Protein AF-A0A9X1ML45-F1 (afdb_monomer)

Secondary structure (DSSP, 8-state):
-HHHHHHHHHHHHHHHHHHHHTHHHHHHHHHHHT--SEEEEEEEEEESSSEEEEEEEEEETTEEEEEEEEE--TTHHHHS-EEEEEETTEEEEEEEEEEEEEE-TTT-PEEEEEEEES-EEESTT-TTGGGSSS---SHHHHHHTHHHHHHHHHHS-BTTB-EEEE-TTS-EEEEEEEE----S---S--

pLDDT: mean 89.78, std 11.52, range [34.25, 98.19]

Nearest PDB structures (foldseek):
  3owr-assembly3_C  TM=2.405E-01  e=4.068E+00  Bacteroides fragilis NCTC 9343
  8jp0-assembly1_A  TM=1.714E-01  e=3.637E+00  Homo sapiens

Sequence (190 aa):
MLATVAGAILCAIIVAGRNHYFAERLQAWSALADVRGISNVELRSRVDVMEEVDGVSFAIEGRPDSVVEIGSLGEYENSGRFPVRRIGKWTFRVSGRRHMGAHAKATGEPLEANYFGSHIGLGPDNPYNALVPFELNTLQDVVDHYEEIVELLETWPRESAPGTVTLEDGSIQHYYVIEDPGSENSNSGQ

Organism: NCBI:txid2894196

Structure (mmCIF, N/CA/C/O backbone):
data_AF-A0A9X1ML45-F1
#
_entry.id   AF-A0A9X1ML45-F1
#
loop_
_atom_site.group_PDB
_atom_site.id
_atom_site.type_symbol
_atom_site.label_atom_id
_atom_site.label_alt_id
_atom_site.label_comp_id
_atom_site.label_asym_id
_atom_site.label_entity_id
_atom_site.label_seq_id
_atom_site.pdbx_PDB_ins_code
_atom_site.Cartn_x
_atom_site.Cartn_y
_atom_site.Cartn_z
_atom_site.occupancy
_atom_site.B_iso_or_equiv
_atom_site.auth_seq_id
_atom_site.auth_comp_id
_atom_site.auth_asym_id
_atom_site.auth_atom_id
_atom_site.pdbx_PDB_model_num
ATOM 1 N N . MET A 1 1 ? -50.228 -10.664 -16.601 1.00 62.62 1 MET A N 1
ATOM 2 C CA . MET A 1 1 ? -49.034 -11.534 -16.706 1.00 62.62 1 MET A CA 1
ATOM 3 C C . MET A 1 1 ? -47.889 -10.839 -17.451 1.00 62.62 1 MET A C 1
ATOM 5 O O . MET A 1 1 ? -46.833 -10.691 -16.860 1.00 62.62 1 MET A O 1
ATOM 9 N N . LEU A 1 2 ? -48.095 -10.308 -18.667 1.00 66.31 2 LEU A N 1
ATOM 10 C CA . LEU A 1 2 ? -47.067 -9.560 -19.427 1.00 66.31 2 LEU A CA 1
ATOM 11 C C . LEU A 1 2 ? -46.483 -8.328 -18.703 1.00 66.31 2 LEU A C 1
ATOM 13 O O . LEU A 1 2 ? -45.269 -8.156 -18.687 1.00 66.31 2 LEU A O 1
ATOM 17 N N . ALA A 1 3 ? -47.317 -7.513 -18.045 1.00 69.81 3 ALA A N 1
ATOM 18 C CA . ALA A 1 3 ? -46.847 -6.339 -17.294 1.00 69.81 3 ALA A CA 1
ATOM 19 C C . ALA A 1 3 ? -45.910 -6.704 -16.123 1.00 69.81 3 ALA A C 1
ATOM 21 O O . ALA A 1 3 ? -44.954 -5.990 -15.838 1.00 69.81 3 ALA A O 1
ATOM 22 N N . THR A 1 4 ? -46.149 -7.849 -15.479 1.00 75.94 4 THR A N 1
ATOM 23 C CA . THR A 1 4 ? -45.337 -8.346 -14.359 1.00 75.94 4 THR A CA 1
ATOM 24 C C . THR A 1 4 ? -43.955 -8.807 -14.827 1.00 75.94 4 THR A C 1
ATOM 26 O O . THR A 1 4 ? -42.959 -8.534 -14.164 1.00 75.94 4 THR A O 1
ATOM 29 N N . VAL A 1 5 ? -43.878 -9.454 -15.996 1.00 77.19 5 VAL A N 1
ATOM 30 C CA . VAL A 1 5 ? -42.610 -9.919 -16.583 1.00 77.19 5 VAL A CA 1
ATOM 31 C C . VAL A 1 5 ? -41.753 -8.740 -17.053 1.00 77.19 5 VAL A C 1
ATOM 33 O O . VAL A 1 5 ? -40.560 -8.702 -16.765 1.00 77.19 5 VAL A O 1
ATOM 36 N N . ALA A 1 6 ? -42.355 -7.741 -17.707 1.00 79.38 6 ALA A N 1
ATOM 37 C CA . ALA A 1 6 ? -41.637 -6.540 -18.141 1.00 79.38 6 ALA A CA 1
ATOM 38 C C . ALA A 1 6 ? -41.055 -5.746 -16.956 1.00 79.38 6 ALA A C 1
ATOM 40 O O . ALA A 1 6 ? -39.909 -5.304 -17.015 1.00 79.38 6 ALA A O 1
ATOM 41 N N . GLY A 1 7 ? -41.813 -5.625 -15.858 1.00 82.69 7 GLY A N 1
ATOM 42 C CA . GLY A 1 7 ? -41.332 -4.990 -14.629 1.00 82.69 7 GLY A CA 1
ATOM 43 C C . GLY A 1 7 ? -40.129 -5.713 -14.016 1.00 82.69 7 GLY A C 1
ATOM 44 O O . GLY A 1 7 ? -39.149 -5.070 -13.652 1.00 82.69 7 GLY A O 1
ATOM 45 N N . ALA A 1 8 ? -40.159 -7.048 -13.965 1.00 84.81 8 ALA A N 1
ATOM 46 C CA . ALA A 1 8 ? -39.048 -7.840 -13.437 1.00 84.81 8 ALA A CA 1
ATOM 47 C C . ALA A 1 8 ? -37.762 -7.692 -14.274 1.00 84.81 8 ALA A C 1
ATOM 49 O O . ALA A 1 8 ? -36.680 -7.539 -13.709 1.00 84.81 8 ALA A O 1
ATOM 50 N N . ILE A 1 9 ? -37.878 -7.681 -15.608 1.00 86.00 9 ILE A N 1
ATOM 51 C CA . ILE A 1 9 ? -36.732 -7.504 -16.517 1.00 86.00 9 ILE A CA 1
ATOM 52 C C . ILE A 1 9 ? -36.102 -6.118 -16.338 1.00 86.00 9 ILE A C 1
ATOM 54 O O . ILE A 1 9 ? -34.883 -6.012 -16.226 1.00 86.00 9 ILE A O 1
ATOM 58 N N . LEU A 1 10 ? -36.915 -5.060 -16.266 1.00 88.25 10 LEU A N 1
ATOM 59 C CA . LEU A 1 10 ? -36.409 -3.701 -16.067 1.00 88.25 10 LEU A CA 1
ATOM 60 C C . LEU A 1 10 ? -35.670 -3.563 -14.729 1.00 88.25 10 LEU A C 1
ATOM 62 O O . L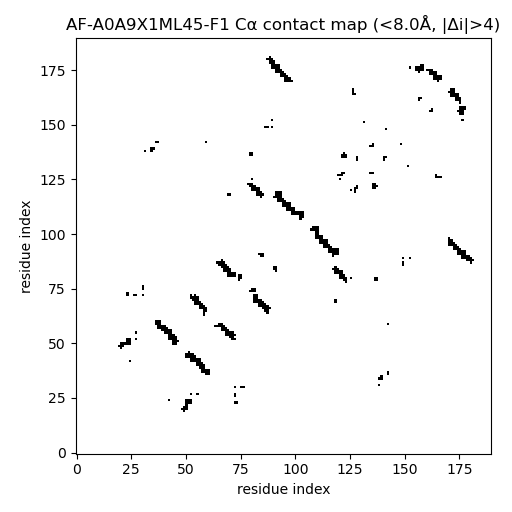EU A 1 10 ? -34.570 -3.013 -14.694 1.00 88.25 10 LEU A O 1
ATOM 66 N N . CYS A 1 11 ? -36.229 -4.112 -13.646 1.00 89.12 11 CYS A N 1
ATOM 67 C CA . CYS A 1 11 ? -35.554 -4.144 -12.349 1.00 89.12 11 CYS A CA 1
ATOM 68 C C . CYS A 1 11 ? -34.210 -4.881 -12.423 1.00 89.12 11 CYS A C 1
ATOM 70 O O . CYS A 1 11 ? -33.218 -4.380 -11.900 1.00 89.12 11 CYS A O 1
ATOM 72 N N . ALA A 1 12 ? -34.152 -6.032 -13.100 1.00 87.31 12 ALA A N 1
ATOM 73 C CA . ALA A 1 12 ? -32.913 -6.791 -13.254 1.00 87.31 12 ALA A CA 1
ATOM 74 C C . ALA A 1 12 ? -31.836 -6.003 -14.020 1.00 87.31 12 ALA A C 1
ATOM 76 O O . ALA A 1 12 ? -30.682 -5.995 -13.601 1.00 87.31 12 ALA A O 1
ATOM 77 N N . ILE A 1 13 ? -32.208 -5.291 -15.090 1.00 89.31 13 ILE A N 1
ATOM 78 C CA . ILE A 1 13 ? -31.279 -4.448 -15.862 1.00 89.31 13 ILE A CA 1
ATOM 79 C C . ILE A 1 13 ? -30.755 -3.287 -15.011 1.00 89.31 13 ILE A C 1
ATOM 81 O O . ILE A 1 13 ? -29.555 -3.027 -15.014 1.00 89.31 13 ILE A O 1
ATOM 85 N N . ILE A 1 14 ? -31.626 -2.612 -14.253 1.00 90.06 14 ILE A N 1
ATOM 86 C CA . ILE A 1 14 ? -31.223 -1.508 -13.368 1.00 90.06 14 ILE A CA 1
ATOM 87 C C . ILE A 1 14 ? -30.252 -2.006 -12.292 1.00 90.06 14 ILE A C 1
ATOM 89 O O . ILE A 1 14 ? -29.232 -1.367 -12.040 1.00 90.06 14 ILE A O 1
ATOM 93 N N . VAL A 1 15 ? -30.538 -3.157 -11.678 1.00 90.06 15 VAL A N 1
ATOM 94 C CA . VAL A 1 15 ? -29.658 -3.764 -10.670 1.00 90.06 15 VAL A CA 1
ATOM 95 C C . VAL A 1 15 ? -28.319 -4.173 -11.284 1.00 90.06 15 VAL A C 1
ATOM 97 O O . VAL A 1 15 ? -27.280 -3.867 -10.708 1.00 90.06 15 VAL A O 1
ATOM 100 N N . ALA A 1 16 ? -28.320 -4.801 -12.461 1.00 86.38 16 ALA A N 1
ATOM 101 C CA . ALA A 1 16 ? -27.093 -5.190 -13.153 1.00 86.38 16 ALA A CA 1
ATOM 102 C C . ALA A 1 16 ? -26.238 -3.972 -13.536 1.00 86.38 16 ALA A C 1
ATOM 104 O O . ALA A 1 16 ? -25.039 -3.965 -13.274 1.00 86.38 16 ALA A O 1
ATOM 105 N N . GLY A 1 17 ? -26.855 -2.921 -14.086 1.00 86.38 17 GLY A N 1
ATOM 106 C CA . GLY A 1 17 ? -26.166 -1.676 -14.428 1.00 86.38 17 GLY A CA 1
ATOM 107 C C . GLY A 1 17 ? -25.577 -0.985 -13.200 1.00 86.38 17 GLY A C 1
ATOM 108 O O . GLY A 1 17 ? -24.424 -0.569 -13.224 1.00 86.38 17 GLY A O 1
ATOM 109 N N . ARG A 1 18 ? -26.328 -0.941 -12.092 1.00 89.56 18 ARG A N 1
ATOM 110 C CA . ARG A 1 18 ? -25.840 -0.415 -10.813 1.00 89.56 18 ARG A CA 1
ATOM 111 C C . ARG A 1 18 ? -24.653 -1.224 -10.287 1.00 89.56 18 ARG A C 1
ATOM 113 O O . ARG A 1 18 ? -23.649 -0.638 -9.909 1.00 89.56 18 ARG A O 1
ATOM 120 N N . ASN A 1 19 ? -24.752 -2.550 -10.271 1.00 88.38 19 ASN A N 1
ATOM 121 C CA . ASN A 1 19 ? -23.674 -3.404 -9.774 1.00 88.38 19 ASN A CA 1
ATOM 122 C C . ASN A 1 19 ? -22.416 -3.293 -10.635 1.00 88.38 19 ASN A C 1
ATOM 124 O O . ASN A 1 19 ? -21.320 -3.301 -10.092 1.00 88.38 19 ASN A O 1
ATOM 128 N N . HIS A 1 20 ? -22.571 -3.160 -11.954 1.00 86.50 20 HIS A N 1
ATOM 129 C CA . HIS A 1 20 ? -21.442 -2.935 -12.849 1.00 86.50 20 HIS A CA 1
ATOM 130 C C . HIS A 1 20 ? -20.779 -1.579 -12.587 1.00 86.50 20 HIS A C 1
ATOM 132 O O . HIS A 1 20 ? -19.564 -1.510 -12.466 1.00 86.50 20 HIS A O 1
ATOM 138 N N . TYR A 1 21 ? -21.580 -0.522 -12.425 1.00 89.50 21 TYR A N 1
ATOM 139 C CA . TYR A 1 21 ? -21.077 0.821 -12.145 1.00 89.50 21 TYR A CA 1
ATOM 140 C C . TYR A 1 21 ? -20.337 0.919 -10.799 1.00 89.50 21 TYR A C 1
ATOM 142 O O . TYR A 1 21 ? -19.335 1.617 -10.709 1.00 89.50 21 TYR A O 1
ATOM 150 N N . PHE A 1 22 ? -20.814 0.212 -9.766 1.00 92.00 22 PHE A N 1
ATOM 151 C CA . PHE A 1 22 ? -20.246 0.213 -8.408 1.00 92.00 22 PHE A CA 1
ATOM 152 C C . PHE A 1 22 ? -19.358 -1.008 -8.104 1.00 92.00 22 PHE A C 1
ATOM 154 O O . PHE A 1 22 ? -19.149 -1.324 -6.931 1.00 92.00 22 PHE A O 1
ATOM 161 N N . ALA A 1 23 ? -18.869 -1.726 -9.119 1.00 90.31 23 ALA A N 1
ATOM 162 C CA . ALA A 1 23 ? -18.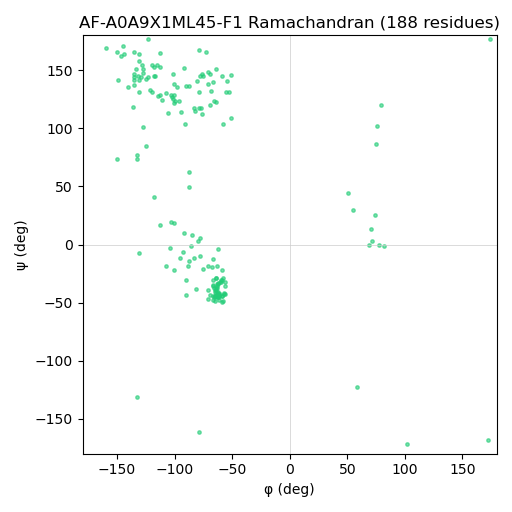175 -3.000 -8.922 1.00 90.31 23 ALA A CA 1
ATOM 163 C C . ALA A 1 23 ? -16.947 -2.870 -8.000 1.00 90.31 23 ALA A C 1
ATOM 165 O O . ALA A 1 23 ? -16.847 -3.610 -7.023 1.00 90.31 23 ALA A O 1
ATOM 166 N N . GLU A 1 24 ? -16.076 -1.883 -8.236 1.00 90.12 24 GLU A N 1
ATOM 167 C CA . GLU A 1 24 ? -14.869 -1.668 -7.420 1.00 90.12 24 GLU A CA 1
ATOM 168 C C . GLU A 1 24 ? -15.191 -1.230 -5.985 1.00 90.12 24 GLU A C 1
ATOM 170 O O . GLU A 1 24 ? -14.542 -1.659 -5.033 1.00 90.12 24 GLU A O 1
ATOM 175 N N . ARG A 1 25 ? -16.247 -0.430 -5.791 1.00 93.19 25 ARG A N 1
ATOM 176 C CA . ARG A 1 25 ? -16.732 -0.064 -4.450 1.00 93.19 25 ARG A CA 1
ATOM 177 C C . ARG A 1 25 ? -17.201 -1.295 -3.680 1.00 93.19 25 ARG A C 1
ATOM 179 O O . ARG A 1 25 ? -16.895 -1.429 -2.498 1.00 93.19 25 ARG A O 1
ATOM 186 N N . LEU A 1 26 ? -17.967 -2.177 -4.324 1.00 91.44 26 LEU A N 1
ATOM 187 C CA . LEU A 1 26 ? -18.441 -3.417 -3.704 1.00 91.44 26 LEU A CA 1
ATOM 188 C C . LEU A 1 26 ? -17.275 -4.355 -3.374 1.00 91.44 26 LEU A C 1
ATOM 190 O O . LEU A 1 26 ? -17.257 -4.923 -2.285 1.00 91.44 26 LEU A O 1
ATOM 194 N N . GLN A 1 27 ? -16.294 -4.456 -4.271 1.00 89.19 27 GLN A N 1
ATOM 195 C CA . GLN A 1 27 ? -15.053 -5.197 -4.053 1.00 89.19 27 GLN A CA 1
ATOM 196 C C . GLN A 1 27 ? -14.282 -4.658 -2.840 1.00 89.19 27 GLN A C 1
ATOM 198 O O . GLN A 1 27 ? -13.935 -5.422 -1.941 1.00 89.19 27 GLN A O 1
ATOM 203 N N . ALA A 1 28 ? -14.081 -3.338 -2.760 1.00 92.25 28 ALA A N 1
ATOM 204 C CA . ALA A 1 28 ? -13.401 -2.706 -1.634 1.00 92.25 28 ALA A CA 1
ATOM 205 C C . ALA A 1 28 ? -14.114 -2.985 -0.303 1.00 92.25 28 ALA A C 1
ATOM 207 O O . ALA A 1 28 ? -13.475 -3.363 0.676 1.00 92.25 28 ALA A O 1
ATOM 208 N N . TRP A 1 29 ? -15.446 -2.876 -0.269 1.00 93.50 29 TRP A N 1
ATOM 209 C CA . TRP A 1 29 ? -16.214 -3.234 0.925 1.00 93.50 29 TRP A CA 1
ATOM 210 C C . TRP A 1 29 ? -16.112 -4.713 1.278 1.00 93.50 29 TRP A C 1
ATOM 212 O O . TRP A 1 29 ? -16.017 -5.033 2.458 1.00 93.50 29 TRP A O 1
ATOM 222 N N . SER A 1 30 ? -16.110 -5.605 0.287 1.00 91.06 30 SER A N 1
ATOM 223 C CA . SER A 1 30 ? -15.946 -7.040 0.523 1.00 91.06 30 SER A CA 1
ATOM 224 C C . SER A 1 30 ? -14.580 -7.353 1.133 1.00 91.06 30 SER A C 1
ATOM 226 O O . SER A 1 30 ? -14.509 -8.111 2.093 1.00 91.06 30 SER A O 1
ATOM 228 N N . ALA A 1 31 ? -13.509 -6.735 0.629 1.00 90.56 31 ALA A N 1
ATOM 229 C CA . ALA A 1 31 ? -12.156 -6.912 1.153 1.00 90.56 31 ALA A CA 1
ATOM 230 C C . ALA A 1 31 ? -12.007 -6.428 2.607 1.00 90.56 31 ALA A C 1
ATOM 232 O O . ALA A 1 31 ? -11.243 -7.007 3.375 1.00 90.56 31 ALA A O 1
ATOM 233 N N . LEU A 1 32 ? -12.737 -5.373 2.984 1.00 93.56 32 LEU A N 1
ATOM 234 C CA . LEU A 1 32 ? -12.689 -4.777 4.322 1.00 93.56 32 LEU A CA 1
ATOM 235 C C . LEU A 1 32 ? -13.663 -5.422 5.313 1.00 93.56 32 LEU A C 1
ATOM 237 O O . LEU A 1 32 ? -13.487 -5.253 6.515 1.00 93.56 32 LEU A O 1
ATOM 241 N N . ALA A 1 33 ? -14.683 -6.143 4.837 1.00 93.19 33 ALA A N 1
ATOM 242 C CA . ALA A 1 33 ? -15.734 -6.709 5.685 1.00 93.19 33 ALA A CA 1
ATOM 243 C C . ALA A 1 33 ? -15.196 -7.687 6.741 1.00 93.19 33 ALA A C 1
ATOM 245 O O . ALA A 1 33 ? -15.757 -7.779 7.833 1.00 93.19 33 ALA A O 1
ATOM 246 N N . ASP A 1 34 ? -14.102 -8.379 6.421 1.00 90.81 34 ASP A N 1
ATOM 247 C CA . ASP A 1 34 ? -13.470 -9.365 7.300 1.00 90.81 34 ASP A CA 1
ATOM 248 C C . ASP A 1 34 ? -12.351 -8.771 8.174 1.00 90.81 34 ASP A C 1
ATOM 250 O O . ASP A 1 34 ? -11.831 -9.455 9.060 1.00 90.81 34 ASP A O 1
ATOM 254 N N . VAL A 1 35 ? -11.988 -7.500 7.963 1.00 96.19 35 VAL A N 1
ATOM 255 C CA . VAL A 1 35 ? -10.947 -6.822 8.741 1.00 96.19 35 VAL A CA 1
ATOM 256 C C . VAL A 1 35 ? -11.555 -6.315 10.046 1.00 96.19 35 VAL A C 1
ATOM 258 O O . VAL A 1 35 ? -12.429 -5.450 10.070 1.00 96.19 35 VAL A O 1
ATOM 261 N N . ARG A 1 36 ? -11.095 -6.876 11.162 1.00 97.50 36 ARG A N 1
ATOM 262 C CA . ARG A 1 36 ? -11.567 -6.553 12.511 1.00 97.50 36 ARG A CA 1
ATOM 263 C C . ARG A 1 36 ? -10.724 -5.448 13.125 1.00 97.50 36 ARG A C 1
ATOM 265 O O . ARG A 1 36 ? -9.533 -5.343 12.849 1.00 97.50 36 ARG A O 1
ATOM 272 N N . GLY A 1 37 ? -11.337 -4.675 14.019 1.00 97.31 37 GLY A N 1
ATOM 273 C CA . GLY A 1 37 ? -10.636 -3.635 14.767 1.00 97.31 37 GLY A CA 1
ATOM 274 C C . GLY A 1 37 ? -10.307 -2.400 13.932 1.00 97.31 37 GLY A C 1
ATOM 275 O O . GLY A 1 37 ? -9.364 -1.694 14.270 1.00 97.31 37 GLY A O 1
ATOM 276 N N . ILE A 1 38 ? -11.065 -2.127 12.863 1.00 97.94 38 ILE A N 1
ATOM 277 C CA . ILE A 1 38 ? -10.936 -0.906 12.058 1.00 97.94 38 ILE A CA 1
ATOM 278 C C . ILE A 1 38 ? -12.163 -0.004 12.200 1.00 97.94 38 ILE A C 1
ATOM 280 O O . ILE A 1 38 ? -13.280 -0.448 12.443 1.00 97.94 38 ILE A O 1
ATOM 284 N N . SER A 1 39 ? -11.952 1.291 12.019 1.00 97.06 39 SER A N 1
ATOM 285 C CA . SER A 1 39 ? -12.940 2.358 12.124 1.00 97.06 39 SER A CA 1
ATOM 286 C C . SER A 1 39 ? -12.640 3.450 11.095 1.00 97.06 39 SER A C 1
ATOM 288 O O . SER A 1 39 ? -11.591 3.430 10.452 1.00 97.06 39 SER A O 1
ATOM 290 N N . ASN A 1 40 ? -13.560 4.408 10.935 1.00 95.38 40 ASN A N 1
ATOM 291 C CA . ASN A 1 40 ? -13.395 5.560 10.036 1.00 95.38 40 ASN A CA 1
ATOM 292 C C . ASN A 1 40 ? -12.971 5.156 8.614 1.00 95.38 40 ASN A C 1
ATOM 294 O O . ASN A 1 40 ? -12.055 5.734 8.037 1.00 95.38 40 ASN A O 1
ATOM 298 N N . VAL A 1 41 ? -13.618 4.118 8.078 1.00 96.44 41 VAL A N 1
ATOM 299 C CA . VAL A 1 41 ? -13.336 3.632 6.729 1.00 96.44 41 VAL A CA 1
ATOM 300 C C . VAL A 1 41 ? -13.818 4.662 5.711 1.00 96.44 41 VAL A C 1
ATOM 302 O O . VAL A 1 41 ? -15.011 4.961 5.633 1.00 96.44 41 VAL A O 1
ATOM 305 N N . GLU A 1 42 ? -12.896 5.162 4.899 1.00 95.94 42 GLU A N 1
ATOM 306 C CA . GLU A 1 42 ? -13.156 6.094 3.811 1.00 95.94 42 GLU A CA 1
ATOM 307 C C . GLU A 1 42 ? -12.682 5.496 2.486 1.00 95.94 42 GLU A C 1
ATOM 309 O O . GLU A 1 42 ? -11.571 4.978 2.370 1.00 95.94 42 GLU A O 1
ATOM 314 N N . LEU A 1 43 ? -13.534 5.583 1.466 1.00 95.06 43 LEU A N 1
ATOM 315 C CA . LEU A 1 43 ? -13.193 5.208 0.098 1.00 95.06 43 LEU A CA 1
ATOM 316 C C . LEU A 1 43 ? -12.916 6.474 -0.705 1.00 95.06 43 LEU A C 1
ATOM 318 O O . LEU A 1 43 ? -13.758 7.373 -0.767 1.00 95.06 43 LEU A O 1
ATOM 322 N N . ARG A 1 44 ? -11.759 6.521 -1.362 1.00 94.12 44 ARG A N 1
ATOM 323 C CA . ARG A 1 44 ? -11.431 7.542 -2.357 1.00 94.12 44 ARG A CA 1
ATOM 324 C C . ARG A 1 44 ? -11.775 6.984 -3.725 1.00 94.12 44 ARG A C 1
ATOM 326 O O . ARG A 1 44 ? -11.154 6.024 -4.171 1.00 94.12 44 ARG A O 1
ATOM 333 N N . SER A 1 45 ? -12.763 7.586 -4.372 1.00 91.81 45 SER A N 1
ATOM 334 C CA . SER A 1 45 ? -13.247 7.153 -5.680 1.00 91.81 45 SER A CA 1
ATOM 335 C C . SER A 1 45 ? -13.208 8.284 -6.699 1.00 91.81 45 SER A C 1
ATOM 337 O O . SER A 1 45 ? -13.568 9.419 -6.372 1.00 91.81 45 SER A O 1
ATOM 339 N N . ARG A 1 46 ? -12.873 7.960 -7.946 1.00 89.50 46 ARG A N 1
ATOM 340 C CA . ARG A 1 46 ? -13.116 8.809 -9.111 1.00 89.50 46 ARG A CA 1
ATOM 341 C C . ARG A 1 46 ? -14.388 8.362 -9.813 1.00 89.50 46 ARG A C 1
ATOM 343 O O . ARG A 1 46 ? -14.636 7.176 -9.996 1.00 89.50 46 ARG A O 1
ATOM 350 N N . VAL A 1 47 ? -15.208 9.336 -10.189 1.00 87.81 47 VAL A N 1
ATOM 351 C CA . VAL A 1 47 ? -16.463 9.099 -10.901 1.00 87.81 47 VAL A CA 1
ATOM 352 C C . VAL A 1 47 ? -16.279 9.508 -12.356 1.00 87.81 47 VAL A C 1
ATOM 354 O O . VAL A 1 47 ? -16.117 10.695 -12.637 1.00 87.81 47 VAL A O 1
ATOM 357 N N . ASP A 1 48 ? -16.313 8.529 -13.258 1.00 84.25 48 ASP A N 1
ATOM 358 C CA . ASP A 1 48 ? -16.355 8.744 -14.707 1.00 84.25 48 ASP A CA 1
ATOM 359 C C . ASP A 1 48 ? -17.449 7.852 -15.338 1.00 84.25 48 ASP A C 1
ATOM 361 O O . ASP A 1 48 ? -18.578 7.815 -14.841 1.00 84.25 48 ASP A O 1
ATOM 365 N N . VAL A 1 49 ? -17.148 7.111 -16.413 1.00 83.25 49 VAL A N 1
ATOM 366 C CA . VAL A 1 49 ? -18.061 6.126 -17.025 1.00 83.25 49 VAL A CA 1
ATOM 367 C C . VAL A 1 49 ? -18.434 5.014 -16.033 1.00 83.25 49 VAL A C 1
ATOM 369 O O . VAL A 1 49 ? -19.553 4.498 -16.070 1.00 83.25 49 VAL A O 1
ATOM 372 N N . MET A 1 50 ? -17.509 4.677 -15.135 1.00 87.81 50 MET A N 1
ATOM 373 C CA . MET A 1 50 ? -17.705 3.808 -13.978 1.00 87.81 50 MET A CA 1
ATOM 374 C C . MET A 1 50 ? -17.133 4.481 -12.726 1.00 87.81 50 MET A C 1
ATOM 376 O O . MET A 1 50 ? -16.388 5.460 -12.831 1.00 87.81 50 MET A O 1
ATOM 380 N N . GLU A 1 51 ? -17.504 3.992 -11.544 1.00 87.94 51 GLU A N 1
ATOM 381 C CA . GLU A 1 51 ? -16.835 4.411 -10.316 1.00 87.94 51 GLU A CA 1
ATOM 382 C C . GLU A 1 51 ? -15.555 3.593 -10.114 1.00 87.94 51 GLU A C 1
ATOM 384 O O . GLU A 1 51 ? -15.618 2.377 -9.930 1.00 87.94 51 GLU A O 1
ATOM 389 N N . GLU A 1 52 ? -14.414 4.278 -10.114 1.00 89.06 52 GLU A N 1
ATOM 390 C CA . GLU A 1 52 ? -13.090 3.703 -9.869 1.00 89.06 52 GLU A CA 1
ATOM 391 C C . GLU A 1 52 ? -12.660 4.011 -8.432 1.00 89.06 52 GLU A C 1
ATOM 393 O O . GLU A 1 52 ? -12.654 5.173 -8.018 1.00 89.06 52 GLU A O 1
ATOM 398 N N . VAL A 1 53 ? -12.302 2.996 -7.648 1.00 91.94 53 VAL A N 1
ATOM 399 C CA . VAL A 1 53 ? -11.791 3.172 -6.283 1.00 91.94 53 VAL A CA 1
ATOM 400 C C . VAL A 1 53 ? -10.271 3.294 -6.338 1.00 91.94 53 VAL A C 1
ATOM 402 O O . VAL A 1 53 ? -9.535 2.316 -6.466 1.00 91.94 53 VAL A O 1
ATOM 405 N N . ASP A 1 54 ? -9.797 4.527 -6.182 1.00 91.75 54 ASP A N 1
ATOM 406 C CA . ASP A 1 54 ? -8.377 4.883 -6.182 1.00 91.75 54 ASP A CA 1
ATOM 407 C C . ASP A 1 54 ? -7.670 4.503 -4.872 1.00 91.75 54 ASP A C 1
ATOM 409 O O . ASP A 1 54 ? -6.442 4.380 -4.830 1.00 91.75 54 ASP A O 1
ATOM 413 N N . GLY A 1 55 ? -8.425 4.332 -3.783 1.00 94.25 55 GLY A N 1
ATOM 414 C CA . GLY A 1 55 ? -7.878 3.833 -2.531 1.00 94.25 55 GLY A CA 1
ATOM 415 C C . GLY A 1 55 ? -8.845 3.829 -1.361 1.00 94.25 55 GLY A C 1
ATOM 416 O O . GLY A 1 55 ? -9.973 4.314 -1.445 1.00 94.25 55 GLY A O 1
ATOM 417 N N . VAL A 1 56 ? -8.356 3.303 -0.246 1.00 95.69 56 VAL A N 1
ATOM 418 C CA . VAL A 1 56 ? -9.081 3.178 1.019 1.00 95.69 56 VAL A CA 1
ATOM 419 C C . VAL A 1 56 ? -8.224 3.760 2.131 1.00 95.69 56 VAL A C 1
ATOM 421 O O . VAL A 1 56 ? -7.002 3.603 2.122 1.00 95.69 56 VAL A O 1
ATOM 424 N N . SER A 1 57 ? -8.851 4.405 3.103 1.00 96.69 57 SER A N 1
ATOM 425 C CA . SER A 1 57 ? -8.220 4.701 4.383 1.00 96.69 57 SER A CA 1
ATOM 426 C C . SER A 1 57 ? -9.073 4.223 5.543 1.00 96.69 57 SER A C 1
ATOM 428 O O . SER A 1 57 ? -10.296 4.222 5.458 1.00 96.69 57 SER A O 1
ATOM 430 N N . PHE A 1 58 ? -8.428 3.808 6.625 1.00 97.31 58 PHE A N 1
ATOM 431 C CA . PHE A 1 58 ? -9.086 3.445 7.875 1.00 97.31 58 PHE A CA 1
ATOM 432 C C . PHE A 1 58 ? -8.160 3.737 9.058 1.00 97.31 58 PHE A C 1
ATOM 434 O O . PHE A 1 58 ? -6.963 3.959 8.881 1.00 97.31 58 PHE A O 1
ATOM 441 N N . ALA A 1 59 ? -8.716 3.735 10.264 1.00 97.50 59 ALA A N 1
ATOM 442 C CA . ALA A 1 59 ? -7.970 3.795 11.517 1.00 97.50 59 ALA A CA 1
ATOM 443 C C . ALA A 1 59 ? -8.252 2.545 12.353 1.00 97.50 59 ALA A C 1
ATOM 445 O O . ALA A 1 59 ? -9.325 1.957 12.237 1.00 97.50 59 ALA A O 1
ATOM 446 N N . ILE A 1 60 ? -7.342 2.158 13.237 1.00 97.62 60 ILE A N 1
ATOM 447 C CA . ILE A 1 60 ? -7.582 1.097 14.220 1.00 97.62 60 ILE A CA 1
ATOM 448 C C . ILE A 1 60 ? -8.569 1.597 15.279 1.00 97.62 60 ILE A C 1
ATOM 450 O O . ILE A 1 60 ? -8.503 2.740 15.741 1.00 97.62 60 ILE A O 1
ATOM 454 N N . GLU A 1 61 ? -9.517 0.743 15.661 1.00 97.00 61 GLU A N 1
ATOM 455 C CA . GLU A 1 61 ? -10.507 1.037 16.694 1.00 97.00 61 GLU A CA 1
ATOM 456 C C . GLU A 1 61 ? -9.836 1.507 17.991 1.00 97.00 61 GLU A C 1
ATOM 458 O O . GLU A 1 61 ? -8.891 0.907 18.502 1.00 97.00 61 GLU A O 1
ATOM 463 N N . GLY A 1 62 ? -10.330 2.622 18.534 1.00 94.94 62 GLY A N 1
ATOM 464 C CA . GLY A 1 62 ? -9.769 3.237 19.738 1.00 94.94 62 GLY A CA 1
ATOM 465 C C . GLY A 1 62 ? -8.476 4.034 19.519 1.00 94.94 62 GLY A C 1
ATOM 466 O O . GLY A 1 62 ? -7.987 4.626 20.479 1.00 94.94 62 GLY A O 1
ATOM 467 N N . ARG A 1 63 ? -7.949 4.102 18.287 1.00 93.25 63 ARG A N 1
ATOM 468 C CA . ARG A 1 63 ? -6.708 4.811 17.933 1.00 93.25 63 ARG A CA 1
ATOM 469 C C . ARG A 1 63 ? -6.889 5.680 16.682 1.00 93.25 63 ARG A C 1
ATOM 471 O O . ARG A 1 63 ? -6.458 5.303 15.597 1.00 93.25 63 ARG A O 1
ATOM 478 N N . PRO A 1 64 ? -7.537 6.851 16.776 1.00 87.81 64 PRO A N 1
ATOM 479 C CA . PRO A 1 64 ? -7.819 7.684 15.601 1.00 87.81 64 PRO A CA 1
ATOM 480 C C . PRO A 1 64 ? -6.562 8.206 14.878 1.00 87.81 64 PRO A C 1
ATOM 482 O O . PRO A 1 64 ? -6.646 8.597 13.720 1.00 87.81 64 PRO A O 1
ATOM 485 N N . ASP A 1 65 ? -5.403 8.196 15.535 1.00 88.38 65 ASP A N 1
ATOM 486 C CA . ASP A 1 65 ? -4.091 8.536 14.977 1.00 88.38 65 ASP A CA 1
ATOM 487 C C . ASP A 1 65 ? -3.472 7.413 14.120 1.00 88.38 65 ASP A C 1
ATOM 489 O O . ASP A 1 65 ? -2.483 7.638 13.419 1.00 88.38 65 ASP A O 1
ATOM 493 N N . SER A 1 66 ? -4.063 6.213 14.128 1.00 93.94 66 SER A N 1
ATOM 494 C CA . SER A 1 66 ? -3.537 5.021 13.453 1.00 93.94 66 SER A CA 1
ATOM 495 C C . SER A 1 66 ? -3.965 4.876 11.989 1.00 93.94 66 SER A C 1
ATOM 497 O O . SER A 1 66 ? -4.462 3.840 11.551 1.00 93.94 66 SER A O 1
ATOM 499 N N . VAL A 1 67 ? -3.805 5.948 11.214 1.00 95.25 67 VAL A N 1
ATOM 500 C CA . VAL A 1 67 ? -4.258 5.988 9.819 1.00 95.25 67 VAL A CA 1
ATOM 501 C C . VAL A 1 67 ? -3.473 4.996 8.961 1.00 95.25 67 VAL A C 1
ATOM 503 O O . VAL A 1 67 ? -2.254 5.098 8.838 1.00 95.25 67 VAL A O 1
ATOM 506 N N . VAL A 1 68 ? -4.181 4.089 8.296 1.00 96.88 68 VAL A N 1
ATOM 507 C CA . VAL A 1 68 ? -3.656 3.245 7.220 1.00 96.88 68 VAL A CA 1
ATOM 508 C C . VAL A 1 68 ? -4.304 3.695 5.919 1.00 96.88 68 VAL A C 1
ATOM 510 O O . VAL A 1 68 ? -5.527 3.723 5.814 1.00 96.88 68 VAL A O 1
ATOM 513 N N . GLU A 1 69 ? -3.495 4.052 4.921 1.00 96.81 69 GLU A N 1
ATOM 514 C CA . GLU A 1 69 ? -3.972 4.339 3.567 1.00 96.81 69 GLU A CA 1
ATOM 515 C C . GLU A 1 69 ? -3.431 3.304 2.590 1.00 96.81 69 GLU A C 1
ATOM 517 O O . GLU A 1 69 ? -2.216 3.121 2.468 1.00 96.81 69 GLU A O 1
ATOM 522 N N . ILE A 1 70 ? -4.335 2.706 1.826 1.00 95.88 70 ILE A N 1
ATOM 523 C CA . ILE A 1 70 ? -4.028 1.797 0.729 1.00 95.88 70 ILE A CA 1
ATOM 524 C C . ILE A 1 70 ? -4.548 2.373 -0.593 1.00 95.88 70 ILE A C 1
ATOM 526 O O . ILE A 1 70 ? -5.470 3.194 -0.620 1.00 95.88 70 ILE A O 1
ATOM 530 N N . GLY A 1 71 ? -3.904 2.000 -1.693 1.00 93.50 71 GLY A N 1
ATOM 531 C CA . GLY A 1 71 ? -4.353 2.322 -3.046 1.00 93.50 71 GLY A CA 1
ATOM 532 C C . GLY A 1 71 ? -5.491 1.403 -3.497 1.00 93.50 71 GLY A C 1
ATOM 533 O O . GLY A 1 71 ? -6.156 0.771 -2.675 1.00 93.50 71 GLY A O 1
ATOM 534 N N . SER A 1 72 ? -5.713 1.333 -4.809 1.00 90.50 72 SER A N 1
ATOM 535 C CA . SER A 1 72 ? -6.737 0.461 -5.394 1.00 90.50 72 SER A CA 1
ATOM 536 C C . SER A 1 72 ? -6.565 -1.001 -4.959 1.00 90.50 72 SER A C 1
ATOM 538 O O . SER A 1 72 ? -5.451 -1.522 -4.882 1.00 90.50 72 SER A O 1
ATOM 540 N N . LEU A 1 73 ? -7.694 -1.663 -4.700 1.00 87.44 73 LEU A N 1
ATOM 541 C CA . LEU A 1 73 ? -7.777 -3.057 -4.260 1.00 87.44 73 LEU A CA 1
ATOM 542 C C . LEU A 1 73 ? -7.923 -4.055 -5.421 1.00 87.44 73 LEU A C 1
ATOM 544 O O . LEU A 1 73 ? -8.155 -5.237 -5.177 1.00 87.44 73 LEU A O 1
ATOM 548 N N . GLY A 1 74 ? -7.753 -3.622 -6.675 1.00 84.38 74 GLY A N 1
ATOM 549 C CA . GLY A 1 74 ? -7.939 -4.490 -7.846 1.00 84.38 74 GLY A CA 1
ATOM 550 C C . GLY A 1 74 ? -7.053 -5.750 -7.864 1.00 84.38 74 GLY A C 1
ATOM 551 O O . GLY A 1 74 ? -7.461 -6.786 -8.391 1.00 84.38 74 GLY A O 1
ATOM 552 N N . GLU A 1 75 ? -5.863 -5.702 -7.255 1.00 82.38 75 GLU A N 1
ATOM 553 C CA . GLU A 1 75 ? -4.959 -6.862 -7.142 1.00 82.38 75 GLU A CA 1
ATOM 554 C C . GLU A 1 75 ? -5.223 -7.741 -5.907 1.00 82.38 75 GLU A C 1
ATOM 556 O O . GLU A 1 75 ? -4.764 -8.889 -5.865 1.00 82.38 75 GLU A O 1
ATOM 561 N N . TYR A 1 76 ? -5.992 -7.245 -4.933 1.00 87.69 76 TYR A N 1
ATOM 562 C CA . TYR A 1 76 ? -6.165 -7.893 -3.633 1.00 87.69 76 TYR A CA 1
ATOM 563 C C . TYR A 1 76 ? -6.902 -9.227 -3.742 1.00 87.69 76 TYR A C 1
ATOM 565 O O . TYR A 1 76 ? -6.423 -10.233 -3.233 1.00 87.69 76 TYR A O 1
ATOM 573 N N . GLU A 1 77 ? -8.018 -9.284 -4.469 1.00 83.62 77 GLU A N 1
ATOM 574 C CA . GLU A 1 77 ? -8.795 -10.528 -4.594 1.00 83.62 77 GLU A CA 1
ATOM 575 C C . GLU A 1 77 ? -8.051 -11.635 -5.350 1.00 83.62 77 GLU A C 1
ATOM 577 O O . GLU A 1 77 ? -8.251 -12.817 -5.078 1.00 83.62 77 GLU A O 1
ATOM 582 N N . ASN A 1 78 ? -7.190 -11.263 -6.301 1.00 85.94 78 ASN A N 1
ATOM 583 C CA . ASN A 1 78 ? -6.514 -12.224 -7.171 1.00 85.94 78 ASN A CA 1
ATOM 584 C C . ASN A 1 78 ? -5.178 -12.712 -6.602 1.00 85.94 78 ASN A C 1
ATOM 586 O O . ASN A 1 78 ? -4.765 -13.831 -6.895 1.00 85.94 78 ASN A O 1
ATOM 590 N N . SER A 1 79 ? -4.482 -11.870 -5.833 1.00 87.94 79 SER A N 1
ATOM 591 C CA . SER A 1 79 ? -3.112 -12.146 -5.379 1.00 87.94 79 SER A CA 1
ATOM 592 C C . SER A 1 79 ? -2.885 -11.942 -3.882 1.00 87.94 79 SER A C 1
ATOM 594 O O . SER A 1 79 ? -1.802 -12.238 -3.387 1.00 87.94 79 SER A O 1
ATOM 596 N N . GLY A 1 80 ? -3.864 -11.399 -3.156 1.00 90.50 80 GLY A N 1
ATOM 597 C CA . GLY A 1 80 ? -3.693 -10.956 -1.772 1.00 90.50 80 GLY A CA 1
ATOM 598 C C . GLY A 1 80 ? -2.790 -9.728 -1.625 1.00 90.50 80 GLY A C 1
ATOM 599 O O . GLY A 1 80 ? -2.579 -9.264 -0.509 1.00 90.50 80 GLY A O 1
ATOM 600 N N . ARG A 1 81 ? -2.247 -9.184 -2.724 1.00 92.81 81 ARG A N 1
ATOM 601 C CA . ARG A 1 81 ? -1.379 -8.006 -2.691 1.00 92.81 81 ARG A CA 1
ATOM 602 C C . ARG A 1 81 ? -2.201 -6.736 -2.582 1.00 92.81 81 ARG A C 1
ATOM 604 O O . ARG A 1 81 ? -3.235 -6.588 -3.231 1.00 92.81 81 ARG A O 1
ATOM 611 N N . PHE A 1 82 ? -1.706 -5.791 -1.798 1.00 93.69 82 PHE A N 1
ATOM 612 C CA . PHE A 1 82 ? -2.333 -4.485 -1.659 1.00 93.69 82 PHE A CA 1
ATOM 613 C C . PHE A 1 82 ? -1.274 -3.378 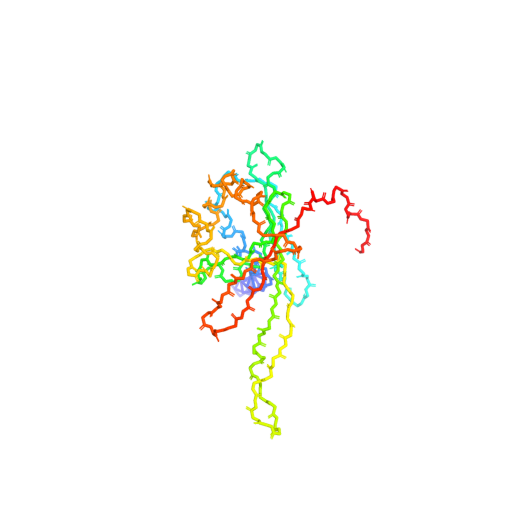-1.590 1.00 93.69 82 PHE A C 1
ATOM 615 O O . PHE A 1 82 ? -0.264 -3.516 -0.893 1.00 93.69 82 PHE A O 1
ATOM 622 N N . PRO A 1 83 ? -1.468 -2.268 -2.322 1.00 95.19 83 PRO A N 1
ATOM 623 C CA . PRO A 1 83 ? -0.545 -1.144 -2.295 1.00 95.19 83 PRO A CA 1
ATOM 624 C C . PRO A 1 83 ? -0.780 -0.298 -1.042 1.00 95.19 83 PRO A C 1
ATOM 626 O O . PRO A 1 83 ? -1.834 0.309 -0.896 1.00 95.19 83 PRO A O 1
ATOM 629 N N . VAL A 1 84 ? 0.208 -0.186 -0.162 1.00 96.25 84 VAL A N 1
ATOM 630 C CA . VAL A 1 84 ? 0.166 0.676 1.023 1.00 96.25 84 VAL A CA 1
ATOM 631 C C . VAL A 1 84 ? 0.842 2.007 0.734 1.00 96.25 84 VAL A C 1
ATOM 633 O O . VAL A 1 84 ? 2.015 2.068 0.362 1.00 96.25 84 VAL A O 1
ATOM 636 N N . ARG A 1 85 ? 0.093 3.091 0.932 1.00 96.62 85 ARG A N 1
ATOM 637 C CA . ARG A 1 85 ? 0.564 4.473 0.808 1.00 96.62 85 ARG A CA 1
ATOM 638 C C . ARG A 1 85 ? 1.096 5.023 2.119 1.00 96.62 85 ARG A C 1
ATOM 640 O O . ARG A 1 85 ? 2.104 5.729 2.112 1.00 96.62 85 ARG A O 1
ATOM 647 N N . ARG A 1 86 ? 0.389 4.763 3.218 1.00 96.69 86 ARG A N 1
ATOM 648 C CA . ARG A 1 86 ? 0.633 5.413 4.507 1.00 96.69 86 ARG A CA 1
ATOM 649 C C . ARG A 1 86 ? 0.295 4.487 5.667 1.00 96.69 86 ARG A C 1
ATOM 651 O O . ARG A 1 86 ? -0.709 3.786 5.597 1.00 96.69 86 ARG A O 1
ATOM 658 N N . ILE A 1 87 ? 1.109 4.534 6.719 1.00 96.88 87 ILE A N 1
ATOM 659 C CA . ILE A 1 87 ? 0.838 3.927 8.029 1.00 96.88 87 ILE A CA 1
ATOM 660 C C . ILE A 1 87 ? 1.238 4.940 9.109 1.00 96.88 87 ILE A C 1
ATOM 662 O O . ILE A 1 87 ? 2.393 5.367 9.184 1.00 96.88 87 ILE A O 1
ATOM 666 N N . GLY A 1 88 ? 0.276 5.373 9.921 1.00 95.56 88 GLY A N 1
ATOM 667 C CA . GLY A 1 88 ? 0.446 6.423 10.921 1.00 95.56 88 GLY A CA 1
ATOM 668 C C . GLY A 1 88 ? 0.910 7.739 10.298 1.00 95.56 88 GLY A C 1
ATOM 669 O O . GLY A 1 88 ? 0.282 8.288 9.393 1.00 95.56 88 GLY A O 1
ATOM 670 N N . LYS A 1 89 ? 2.046 8.255 10.767 1.00 95.62 89 LYS A N 1
ATOM 671 C CA . LYS A 1 89 ? 2.690 9.467 10.231 1.00 95.62 89 LYS A CA 1
ATOM 672 C C . LYS A 1 89 ? 3.610 9.204 9.033 1.00 95.62 89 LYS A C 1
ATOM 674 O O . LYS A 1 89 ? 4.226 10.132 8.521 1.00 95.62 89 LYS A O 1
ATOM 679 N N . TRP A 1 90 ? 3.768 7.953 8.607 1.00 97.19 90 TRP A N 1
ATOM 680 C CA . TRP A 1 90 ? 4.743 7.577 7.587 1.00 97.19 90 TRP A CA 1
ATOM 681 C C . TRP A 1 90 ? 4.078 7.401 6.236 1.00 97.19 90 TRP A C 1
ATOM 683 O O . TRP A 1 90 ? 3.205 6.550 6.082 1.00 97.19 90 TRP A O 1
ATOM 693 N N . THR A 1 91 ? 4.526 8.163 5.240 1.00 97.19 91 THR A N 1
ATOM 694 C CA . THR A 1 91 ? 4.089 7.984 3.852 1.00 97.19 91 THR A CA 1
ATOM 695 C C . THR A 1 91 ? 5.206 7.378 3.016 1.00 97.19 91 THR A C 1
ATOM 697 O O . THR A 1 91 ? 6.328 7.887 2.999 1.00 97.19 91 THR A O 1
ATOM 700 N N . PHE A 1 92 ? 4.890 6.324 2.271 1.00 97.19 92 PHE A N 1
ATOM 701 C CA . PHE A 1 92 ? 5.833 5.640 1.400 1.00 97.19 92 PHE A CA 1
ATOM 702 C C . PHE A 1 92 ? 6.114 6.421 0.116 1.00 97.19 92 PHE A C 1
ATOM 704 O O . PHE A 1 92 ? 5.253 7.090 -0.475 1.00 97.19 92 PHE A O 1
ATOM 711 N N . ARG A 1 93 ? 7.357 6.313 -0.340 1.00 97.38 93 ARG A N 1
ATOM 712 C CA . ARG A 1 93 ? 7.826 6.802 -1.631 1.00 97.38 93 ARG A CA 1
ATOM 713 C C . ARG A 1 93 ? 8.694 5.738 -2.267 1.00 97.38 93 ARG A C 1
ATOM 715 O O . ARG A 1 93 ? 9.538 5.129 -1.612 1.00 97.38 93 ARG A O 1
ATOM 722 N N . VAL A 1 94 ? 8.480 5.544 -3.558 1.00 96.62 94 VAL A N 1
ATOM 723 C CA . VAL A 1 94 ? 9.284 4.652 -4.377 1.00 96.62 94 VAL A CA 1
ATOM 724 C C . VAL A 1 94 ? 9.685 5.355 -5.659 1.00 96.62 94 VAL A C 1
ATOM 726 O O . VAL A 1 94 ? 8.925 6.142 -6.222 1.00 96.62 94 VAL A O 1
ATOM 729 N N . SER A 1 95 ? 10.880 5.070 -6.141 1.00 96.75 95 SER A N 1
ATOM 730 C CA . SER A 1 95 ? 11.352 5.549 -7.431 1.00 96.75 95 SER A CA 1
ATOM 731 C C . SER A 1 95 ? 12.263 4.516 -8.068 1.00 96.75 95 SER A C 1
ATOM 733 O O . SER A 1 95 ? 12.756 3.609 -7.406 1.00 96.75 95 SER A O 1
ATOM 735 N N . GLY A 1 96 ? 12.483 4.613 -9.368 1.00 94.81 96 GLY A N 1
ATOM 736 C CA . GLY A 1 96 ? 13.375 3.685 -10.049 1.00 94.81 96 GLY A CA 1
ATOM 737 C C . GLY A 1 96 ? 13.335 3.854 -11.550 1.00 94.81 96 GLY A C 1
ATOM 738 O O . GLY A 1 96 ? 12.766 4.818 -12.069 1.00 94.81 96 GLY A O 1
ATOM 739 N N . ARG A 1 97 ? 13.934 2.891 -12.246 1.00 91.75 97 ARG A N 1
ATOM 740 C CA . ARG A 1 97 ? 13.873 2.776 -13.705 1.00 91.75 97 ARG A CA 1
ATOM 741 C C . ARG A 1 97 ? 13.231 1.449 -14.053 1.00 91.75 97 ARG A C 1
ATOM 743 O O . ARG A 1 97 ? 13.612 0.427 -13.495 1.00 91.75 97 ARG A O 1
ATOM 750 N N . ARG A 1 98 ? 12.252 1.473 -14.953 1.00 86.12 98 ARG A N 1
ATOM 751 C CA . ARG A 1 98 ? 11.585 0.261 -15.436 1.00 86.12 98 ARG A CA 1
ATOM 752 C C . ARG A 1 98 ? 11.598 0.200 -16.950 1.00 86.12 98 ARG A C 1
ATOM 754 O O . ARG A 1 98 ? 11.555 1.239 -17.618 1.00 86.12 98 ARG A O 1
ATOM 761 N N . HIS A 1 99 ? 11.600 -1.018 -17.473 1.00 86.50 99 HIS A N 1
ATOM 762 C CA . HIS A 1 99 ? 11.389 -1.253 -18.889 1.00 86.50 99 HIS A CA 1
ATOM 763 C C . HIS A 1 99 ? 9.943 -0.907 -19.271 1.00 86.50 99 HIS A C 1
ATOM 765 O O . HIS A 1 99 ? 8.990 -1.332 -18.623 1.00 86.50 99 HIS A O 1
ATOM 771 N N . MET A 1 100 ? 9.772 -0.142 -20.346 1.00 86.00 100 MET A N 1
ATOM 772 C CA . MET A 1 100 ? 8.468 0.327 -20.824 1.00 86.00 100 MET A CA 1
ATOM 773 C C . MET A 1 100 ? 7.749 -0.680 -21.735 1.00 86.00 100 MET A C 1
ATOM 775 O O . MET A 1 100 ? 6.747 -0.333 -22.357 1.00 86.00 100 MET A O 1
ATOM 779 N N . GLY A 1 101 ? 8.265 -1.908 -21.870 1.00 85.31 101 GLY A N 1
ATOM 780 C CA . GLY A 1 101 ? 7.717 -2.912 -22.791 1.00 85.31 101 GLY A CA 1
ATOM 781 C C . GLY A 1 101 ? 7.954 -2.585 -24.270 1.00 85.31 101 GLY A C 1
ATOM 782 O O . GLY A 1 101 ? 7.335 -3.184 -25.146 1.00 85.31 101 GLY A O 1
ATOM 783 N N . ALA A 1 102 ? 8.834 -1.628 -24.563 1.00 91.50 102 ALA A N 1
ATOM 784 C CA . ALA A 1 102 ? 9.118 -1.137 -25.902 1.00 91.50 102 ALA A CA 1
ATOM 785 C C . ALA A 1 102 ? 10.627 -1.053 -26.119 1.00 91.50 102 ALA A C 1
ATOM 787 O O . ALA A 1 102 ? 11.377 -0.804 -25.183 1.00 91.50 102 ALA A O 1
ATOM 788 N N . HIS A 1 103 ? 11.063 -1.213 -27.366 1.00 93.38 103 HIS A N 1
ATOM 789 C CA . HIS A 1 103 ? 12.475 -1.155 -27.733 1.00 93.38 103 HIS A CA 1
ATOM 790 C C . HIS A 1 103 ? 12.728 0.012 -28.687 1.00 93.38 103 HIS A C 1
ATOM 792 O O . HIS A 1 103 ? 11.891 0.338 -29.537 1.00 93.38 103 HIS A O 1
ATOM 798 N N . ALA A 1 104 ? 13.893 0.642 -28.571 1.00 93.69 104 ALA A N 1
ATOM 799 C CA . ALA A 1 104 ? 14.314 1.691 -29.481 1.00 93.69 104 ALA A CA 1
ATOM 800 C C . ALA A 1 104 ? 14.488 1.114 -30.894 1.00 93.69 104 ALA A C 1
ATOM 802 O O . ALA A 1 104 ? 15.299 0.221 -31.116 1.00 93.69 104 ALA A O 1
ATOM 803 N N . LYS A 1 105 ? 13.770 1.658 -31.885 1.00 94.50 105 LYS A N 1
ATOM 804 C CA . LYS A 1 105 ? 13.791 1.143 -33.270 1.00 94.50 105 LYS A CA 1
ATOM 805 C C . LYS A 1 105 ? 15.197 1.082 -33.885 1.00 94.50 105 LYS A C 1
ATOM 807 O O . LYS A 1 105 ? 15.452 0.228 -34.726 1.00 94.50 105 LYS A O 1
ATOM 812 N N . ALA A 1 106 ? 16.075 2.011 -33.509 1.00 95.38 106 ALA A N 1
ATOM 813 C CA . ALA A 1 106 ? 17.414 2.128 -34.080 1.00 95.38 106 ALA A CA 1
ATOM 814 C C . ALA A 1 106 ? 18.431 1.155 -33.4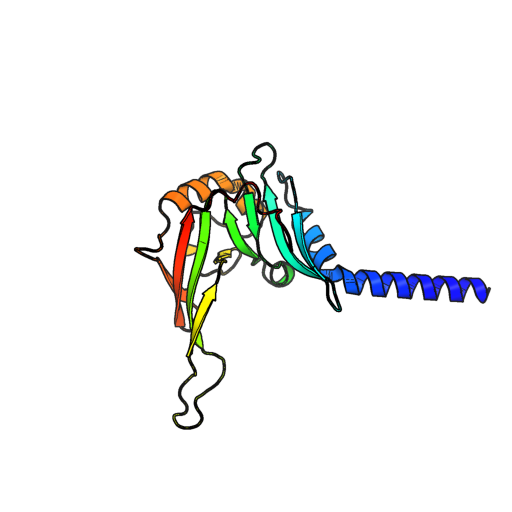60 1.00 95.38 106 ALA A C 1
ATOM 816 O O . ALA A 1 106 ? 19.277 0.641 -34.184 1.00 95.38 106 ALA A O 1
ATOM 817 N N . THR A 1 107 ? 18.360 0.915 -32.147 1.00 94.81 107 THR A N 1
ATOM 818 C CA . THR A 1 107 ? 19.362 0.119 -31.411 1.00 94.81 107 THR A CA 1
ATOM 819 C C . THR A 1 107 ? 18.847 -1.252 -30.986 1.00 94.81 107 THR A C 1
ATOM 821 O O . THR A 1 107 ? 19.641 -2.135 -30.686 1.00 94.81 107 THR A O 1
ATOM 824 N N . GLY A 1 108 ? 17.527 -1.453 -30.967 1.00 94.25 108 GLY A N 1
ATOM 825 C CA . GLY A 1 108 ? 16.895 -2.640 -30.398 1.00 94.25 108 GLY A CA 1
ATOM 826 C C . GLY A 1 108 ? 16.954 -2.694 -28.870 1.00 94.25 108 GLY A C 1
ATOM 827 O O . GLY A 1 108 ? 16.497 -3.675 -28.296 1.00 94.25 108 GLY A O 1
ATOM 828 N N . GLU A 1 109 ? 17.493 -1.668 -28.205 1.00 93.12 109 GLU A N 1
ATOM 829 C CA . GLU A 1 109 ? 17.632 -1.649 -26.749 1.00 93.12 109 GLU A CA 1
ATOM 830 C C . GLU A 1 109 ? 16.288 -1.374 -26.053 1.00 93.12 109 GLU A C 1
ATOM 832 O O . GLU A 1 109 ? 15.468 -0.615 -26.589 1.00 93.12 109 GLU A O 1
ATOM 837 N N . PRO A 1 110 ? 16.053 -1.956 -24.863 1.00 88.81 110 PRO A N 1
ATOM 838 C CA . PRO A 1 110 ? 14.881 -1.674 -24.039 1.00 88.81 110 PRO A CA 1
ATOM 839 C C . PRO A 1 110 ? 14.747 -0.175 -23.740 1.00 88.81 110 PRO A C 1
ATOM 841 O O . PRO A 1 110 ? 15.696 0.476 -23.304 1.00 88.81 110 PRO A O 1
ATOM 844 N N . LEU A 1 111 ? 13.556 0.389 -23.943 1.00 92.06 111 LEU A N 1
ATOM 845 C CA . LEU A 1 111 ? 13.254 1.747 -23.503 1.00 92.06 111 LEU A CA 1
ATOM 846 C C . LEU A 1 111 ? 12.992 1.734 -22.001 1.00 92.06 111 LEU A C 1
ATOM 848 O O . LEU A 1 111 ? 12.029 1.130 -21.528 1.00 92.06 111 LEU A O 1
ATOM 852 N N . GLU A 1 112 ? 13.840 2.437 -21.263 1.00 91.00 112 GLU A N 1
ATOM 853 C CA . GLU A 1 112 ? 13.698 2.623 -19.824 1.00 91.00 112 GLU A CA 1
ATOM 854 C C . GLU A 1 112 ? 13.103 3.994 -19.513 1.00 91.00 112 GLU A C 1
ATOM 856 O O . GLU A 1 112 ? 13.519 5.008 -20.079 1.00 91.00 112 GLU A O 1
ATOM 861 N N . ALA A 1 113 ? 12.180 4.043 -18.557 1.00 90.50 113 ALA A N 1
ATOM 862 C CA . ALA A 1 113 ? 11.680 5.296 -18.008 1.00 90.50 113 ALA A CA 1
ATOM 863 C C . ALA A 1 113 ? 11.882 5.345 -16.498 1.00 90.50 113 ALA A C 1
ATOM 865 O O . ALA A 1 113 ? 11.731 4.339 -15.798 1.00 90.50 113 ALA A O 1
ATOM 866 N N . ASN A 1 114 ? 12.183 6.547 -16.006 1.00 93.81 114 ASN A N 1
ATOM 867 C CA . ASN A 1 114 ? 12.106 6.830 -14.583 1.00 93.81 114 ASN A CA 1
ATOM 868 C C . ASN A 1 114 ? 10.638 6.771 -14.154 1.00 93.81 114 ASN A C 1
ATOM 870 O O . ASN A 1 114 ? 9.766 7.280 -14.862 1.00 93.81 114 ASN A O 1
ATOM 874 N N . TYR A 1 115 ? 10.372 6.197 -12.989 1.00 92.19 115 TYR A N 1
ATOM 875 C CA . TYR A 1 115 ? 9.055 6.244 -12.371 1.00 92.19 115 TYR A CA 1
ATOM 876 C C . TYR A 1 115 ? 9.156 6.724 -10.929 1.00 92.19 115 TYR A C 1
ATOM 878 O O . TYR A 1 115 ? 10.185 6.569 -10.270 1.00 92.19 115 TYR A O 1
ATOM 886 N N . PHE A 1 116 ? 8.053 7.297 -10.460 1.00 94.38 116 PHE A N 1
ATOM 887 C CA . PHE A 1 116 ? 7.844 7.707 -9.082 1.00 94.38 116 PHE A CA 1
ATOM 888 C C . PHE A 1 116 ? 6.492 7.160 -8.644 1.00 94.38 116 PHE A C 1
ATOM 890 O O . PHE A 1 116 ? 5.501 7.298 -9.359 1.00 94.38 116 PHE A O 1
ATOM 897 N N . GLY A 1 117 ? 6.466 6.517 -7.488 1.00 93.81 117 GLY A N 1
ATOM 898 C CA . GLY A 1 117 ? 5.268 5.978 -6.870 1.00 93.81 117 GLY A CA 1
ATOM 899 C C . GLY A 1 117 ? 5.180 6.407 -5.413 1.00 93.81 117 GLY A C 1
ATOM 900 O O . GLY A 1 117 ? 6.172 6.758 -4.774 1.00 93.81 117 GLY A O 1
ATOM 901 N N . SER A 1 118 ? 3.966 6.374 -4.882 1.00 93.81 118 SER A N 1
ATOM 902 C CA . SER A 1 118 ? 3.672 6.706 -3.485 1.00 93.81 118 SER A CA 1
ATOM 903 C C . SER A 1 118 ? 3.212 5.495 -2.678 1.00 93.81 118 SER A C 1
ATOM 905 O O . SER A 1 118 ? 2.571 5.676 -1.651 1.00 93.81 118 SER A O 1
ATOM 907 N N . HIS A 1 119 ? 3.455 4.281 -3.175 1.00 94.69 119 HIS A N 1
ATOM 908 C CA . HIS A 1 119 ? 3.012 3.047 -2.541 1.00 94.69 119 HIS A CA 1
ATOM 909 C C . HIS A 1 119 ? 4.141 2.023 -2.552 1.00 94.69 119 HIS A C 1
ATOM 911 O O . HIS A 1 119 ? 4.880 1.935 -3.536 1.00 94.69 119 HIS A O 1
ATOM 917 N N . ILE A 1 120 ? 4.225 1.232 -1.489 1.00 94.56 120 ILE A N 1
ATOM 918 C CA . ILE A 1 120 ? 4.867 -0.083 -1.524 1.00 94.56 120 ILE A CA 1
ATOM 919 C C . ILE A 1 120 ? 3.766 -1.136 -1.596 1.00 94.56 120 ILE A C 1
ATOM 921 O O . ILE A 1 120 ? 2.686 -0.928 -1.053 1.00 94.56 120 ILE A O 1
ATOM 925 N N . GLY A 1 121 ? 3.992 -2.251 -2.280 1.00 93.38 121 GLY A N 1
ATOM 926 C CA . GLY A 1 121 ? 3.074 -3.381 -2.143 1.00 93.38 121 GLY A CA 1
ATOM 927 C C . GLY A 1 121 ? 3.358 -4.117 -0.834 1.00 93.38 121 GLY A C 1
ATOM 928 O O . GLY A 1 121 ? 4.516 -4.212 -0.445 1.00 93.38 121 GLY A O 1
ATOM 929 N N . LEU A 1 122 ? 2.327 -4.644 -0.188 1.00 93.81 122 LEU A N 1
ATOM 930 C CA . LEU A 1 122 ? 2.426 -5.684 0.838 1.00 93.81 122 LEU A CA 1
ATOM 931 C C . LEU A 1 122 ? 1.565 -6.881 0.412 1.00 93.81 122 LEU A C 1
ATOM 933 O O . LEU A 1 122 ? 0.904 -6.827 -0.631 1.00 93.81 122 LEU A O 1
ATOM 937 N N . GLY A 1 123 ? 1.585 -7.953 1.200 1.00 92.69 123 GLY A N 1
ATOM 938 C CA . GLY A 1 123 ? 0.903 -9.205 0.889 1.00 92.69 123 GLY A CA 1
ATOM 939 C C . GLY A 1 123 ? 1.856 -10.280 0.356 1.00 92.69 123 GLY A C 1
ATOM 940 O O . GLY A 1 123 ? 3.080 -10.104 0.362 1.00 92.69 123 GLY A O 1
ATOM 941 N N . PRO A 1 124 ? 1.310 -11.406 -0.126 1.00 92.31 124 PRO A N 1
ATOM 942 C CA . PRO A 1 124 ? 2.101 -12.534 -0.598 1.00 92.31 124 PRO A CA 1
ATOM 943 C C . PRO A 1 124 ? 3.050 -12.171 -1.747 1.00 92.31 124 PRO A C 1
ATOM 945 O O . PRO A 1 124 ? 2.738 -11.356 -2.625 1.00 92.31 124 PRO A O 1
ATOM 948 N N . ASP A 1 125 ? 4.222 -12.809 -1.743 1.00 86.94 125 ASP A N 1
ATOM 949 C CA . ASP A 1 125 ? 5.238 -12.709 -2.797 1.00 86.94 125 ASP A CA 1
ATOM 950 C C . ASP A 1 125 ? 5.676 -11.269 -3.109 1.00 86.94 125 ASP A C 1
ATOM 952 O O . ASP A 1 125 ? 6.004 -10.941 -4.251 1.00 86.94 125 ASP A O 1
ATOM 956 N N . ASN A 1 126 ? 5.630 -10.373 -2.120 1.00 89.00 126 ASN A N 1
ATOM 957 C CA . ASN A 1 126 ? 6.044 -8.996 -2.310 1.00 89.00 126 ASN A CA 1
ATOM 958 C C . ASN A 1 126 ? 7.559 -8.824 -2.053 1.00 89.00 126 ASN A C 1
ATOM 960 O O . ASN A 1 126 ? 8.065 -9.325 -1.045 1.00 89.00 126 ASN A O 1
ATOM 964 N N . PRO A 1 127 ? 8.297 -8.078 -2.902 1.00 90.94 127 PRO A N 1
ATOM 965 C CA . PRO A 1 127 ? 9.737 -7.844 -2.729 1.00 90.94 127 PRO A CA 1
ATOM 966 C C . PRO A 1 127 ? 10.121 -7.177 -1.396 1.00 90.94 127 PRO A C 1
ATOM 968 O O . PRO A 1 127 ? 11.263 -7.303 -0.956 1.00 90.94 127 PRO A O 1
ATOM 971 N N . TYR A 1 128 ? 9.192 -6.481 -0.737 1.00 91.69 128 TYR A N 1
ATOM 972 C CA . TYR A 1 128 ? 9.415 -5.826 0.551 1.00 91.69 128 TYR A CA 1
ATOM 973 C C . TYR A 1 128 ? 9.263 -6.765 1.754 1.00 91.69 128 TYR A C 1
ATOM 975 O O . TYR A 1 128 ? 9.696 -6.397 2.844 1.00 91.69 128 TYR A O 1
ATOM 983 N N . ASN A 1 129 ? 8.728 -7.980 1.584 1.00 88.94 129 ASN A N 1
ATOM 984 C CA . ASN A 1 129 ? 8.492 -8.908 2.699 1.00 88.94 129 ASN A CA 1
ATOM 985 C C . ASN A 1 129 ? 9.784 -9.276 3.440 1.00 88.94 129 ASN A C 1
ATOM 987 O O . ASN A 1 129 ? 9.773 -9.428 4.654 1.00 88.94 129 ASN A O 1
ATOM 991 N N . ALA A 1 130 ? 10.921 -9.337 2.740 1.00 89.50 130 ALA A N 1
ATOM 992 C CA . ALA A 1 130 ? 12.224 -9.604 3.357 1.00 89.50 130 ALA A CA 1
ATOM 993 C C . ALA A 1 130 ? 12.716 -8.481 4.296 1.00 89.50 130 ALA A C 1
ATOM 995 O O . ALA A 1 130 ? 13.693 -8.671 5.019 1.00 89.50 130 ALA A O 1
ATOM 996 N N . LEU A 1 131 ? 12.079 -7.308 4.261 1.00 91.06 131 LEU A N 1
ATOM 997 C CA . LEU A 1 131 ? 12.409 -6.152 5.098 1.00 91.06 131 LEU A CA 1
ATOM 998 C C . LEU A 1 131 ? 11.552 -6.079 6.365 1.00 91.06 131 LEU A C 1
ATOM 1000 O O . LEU A 1 131 ? 11.836 -5.268 7.245 1.00 91.06 131 LEU A O 1
ATOM 1004 N N . VAL A 1 132 ? 10.499 -6.892 6.444 1.00 92.25 132 VAL A N 1
ATOM 1005 C CA . VAL A 1 132 ? 9.580 -6.935 7.578 1.00 92.25 132 VAL A CA 1
ATOM 1006 C C . VAL A 1 132 ? 9.914 -8.178 8.411 1.00 92.25 132 VAL A C 1
ATOM 1008 O O . VAL A 1 132 ? 10.026 -9.269 7.855 1.00 92.25 132 VAL A O 1
ATOM 1011 N 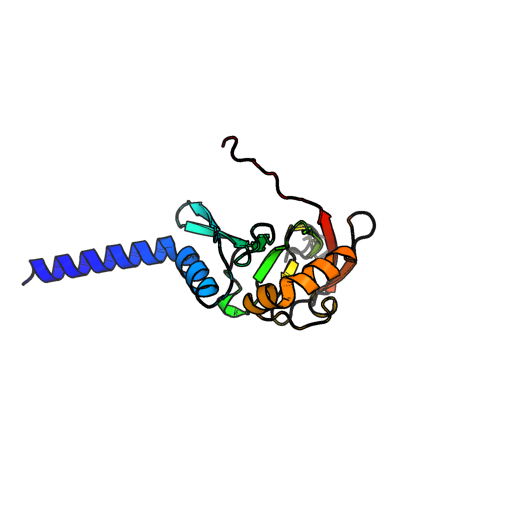N . PRO A 1 133 ? 10.110 -8.061 9.737 1.00 93.06 133 PRO A N 1
ATOM 1012 C CA . PRO A 1 133 ? 10.532 -9.189 10.572 1.00 93.06 133 PRO A CA 1
ATOM 1013 C C . PRO A 1 133 ? 9.396 -10.173 10.920 1.00 93.06 133 PRO A C 1
ATOM 1015 O O . PRO A 1 133 ? 9.605 -11.091 11.712 1.00 93.06 133 PRO A O 1
ATOM 1018 N N . PHE A 1 134 ? 8.208 -9.981 10.352 1.00 93.19 134 PHE A N 1
ATOM 1019 C CA . PHE A 1 134 ? 7.002 -10.784 10.541 1.00 93.19 134 PHE A CA 1
ATOM 1020 C C . PHE A 1 134 ? 6.225 -10.875 9.221 1.00 93.19 134 PHE A C 1
ATOM 1022 O O . PHE A 1 134 ? 6.477 -10.121 8.280 1.00 93.19 134 PHE A O 1
ATOM 1029 N N . GLU A 1 135 ? 5.300 -11.827 9.139 1.00 92.75 135 GLU A N 1
ATOM 1030 C CA . GLU A 1 135 ? 4.514 -12.071 7.930 1.00 92.75 135 GLU A CA 1
ATOM 1031 C C . GLU A 1 135 ? 3.372 -11.052 7.796 1.00 92.75 135 GLU A C 1
ATOM 1033 O O . GLU A 1 135 ? 2.613 -10.838 8.736 1.00 92.75 135 GLU A O 1
ATOM 1038 N N . LEU A 1 136 ? 3.238 -10.444 6.613 1.00 93.69 136 LEU A N 1
ATOM 1039 C CA . LEU A 1 136 ? 2.147 -9.528 6.262 1.00 93.69 136 LEU A CA 1
ATOM 1040 C C . LEU A 1 136 ? 1.462 -10.022 4.986 1.00 93.69 136 LEU A C 1
ATOM 1042 O O . LEU A 1 136 ? 1.806 -9.603 3.881 1.00 93.69 136 LEU A O 1
ATOM 1046 N N . ASN A 1 137 ? 0.510 -10.939 5.140 1.00 93.19 137 ASN A N 1
ATOM 1047 C CA . ASN A 1 137 ? -0.193 -11.591 4.034 1.00 93.19 137 ASN A CA 1
ATOM 1048 C C . ASN A 1 137 ? -1.584 -10.991 3.783 1.00 93.19 137 ASN A C 1
ATOM 1050 O O . ASN A 1 137 ? -2.133 -11.137 2.693 1.00 93.19 137 ASN A O 1
ATOM 1054 N N . THR A 1 138 ? -2.165 -10.331 4.781 1.00 94.44 138 THR A N 1
ATOM 1055 C CA . THR A 1 138 ? -3.538 -9.823 4.763 1.00 94.44 138 THR A CA 1
ATOM 1056 C C . THR A 1 138 ? -3.621 -8.402 5.315 1.00 94.44 138 THR A C 1
ATOM 1058 O O . THR A 1 138 ? -2.712 -7.918 5.991 1.00 94.44 138 THR A O 1
ATOM 1061 N N . LEU A 1 139 ? -4.750 -7.728 5.073 1.00 95.31 139 LEU A N 1
ATOM 1062 C CA . LEU A 1 139 ? -5.043 -6.451 5.732 1.00 95.31 139 LEU A CA 1
ATOM 1063 C C . LEU A 1 139 ? -5.193 -6.605 7.254 1.00 95.31 139 LEU A C 1
ATOM 1065 O O . LEU A 1 139 ? -4.884 -5.667 7.983 1.00 95.31 139 LEU A O 1
ATOM 1069 N N . GLN A 1 140 ? -5.627 -7.777 7.737 1.00 97.06 140 GLN A N 1
ATOM 1070 C CA . GLN A 1 140 ? -5.707 -8.047 9.172 1.00 97.06 140 GLN A CA 1
ATOM 1071 C C . GLN A 1 140 ? -4.315 -8.060 9.809 1.00 97.06 140 GLN A C 1
ATOM 1073 O O . GLN A 1 140 ? -4.154 -7.481 10.876 1.00 97.06 140 GLN A O 1
ATOM 1078 N N . ASP A 1 141 ? -3.302 -8.618 9.140 1.00 96.62 141 ASP A N 1
ATOM 1079 C CA . ASP A 1 141 ? -1.932 -8.651 9.674 1.00 96.62 141 ASP A CA 1
ATOM 1080 C C . ASP A 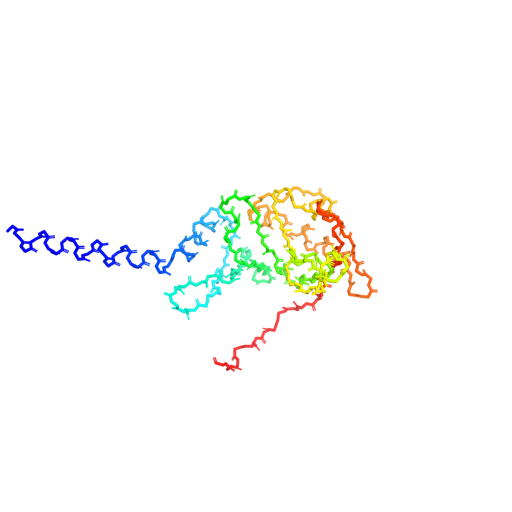1 141 ? -1.372 -7.232 9.873 1.00 96.62 141 ASP A C 1
ATOM 1082 O O . ASP A 1 141 ? -0.647 -6.973 10.829 1.00 96.62 141 ASP A O 1
ATOM 1086 N N . VAL A 1 142 ? -1.755 -6.280 9.011 1.00 96.19 142 VAL A N 1
ATOM 1087 C CA . VAL A 1 142 ? -1.385 -4.861 9.167 1.00 96.19 142 VAL A CA 1
ATOM 1088 C C . VAL A 1 142 ? -2.022 -4.246 10.413 1.00 96.19 142 VAL A C 1
ATOM 1090 O O . VAL A 1 142 ? -1.392 -3.425 11.075 1.00 96.19 142 VAL A O 1
ATOM 1093 N N . VAL A 1 143 ? -3.262 -4.625 10.733 1.00 97.31 143 VAL A N 1
ATOM 1094 C CA . VAL A 1 143 ? -3.950 -4.171 11.949 1.00 97.31 143 VAL A CA 1
ATOM 1095 C C . VAL A 1 143 ? -3.327 -4.816 13.186 1.00 97.31 143 VAL A C 1
ATOM 1097 O O . VAL A 1 143 ? -3.026 -4.116 14.152 1.00 97.31 143 VAL A O 1
ATOM 1100 N N . ASP A 1 144 ? -3.099 -6.128 13.139 1.00 97.50 144 ASP A N 1
ATOM 1101 C CA . ASP A 1 144 ? -2.598 -6.919 14.264 1.00 97.50 144 ASP A CA 1
ATOM 1102 C C . ASP A 1 144 ? -1.155 -6.541 14.636 1.00 97.50 144 ASP A C 1
ATOM 1104 O O . ASP A 1 144 ? -0.831 -6.504 15.822 1.00 97.50 144 ASP A O 1
ATOM 1108 N N . HIS A 1 145 ? -0.323 -6.192 13.647 1.00 97.44 145 HIS A N 1
ATOM 1109 C CA . HIS A 1 145 ? 1.079 -5.788 13.829 1.00 97.44 145 HIS A CA 1
ATOM 1110 C C . HIS A 1 145 ? 1.316 -4.278 13.712 1.00 97.44 145 HIS A C 1
ATOM 1112 O O . HIS A 1 145 ? 2.436 -3.834 13.445 1.00 97.44 145 HIS A O 1
ATOM 1118 N N . TYR A 1 146 ? 0.277 -3.453 13.854 1.00 97.19 146 TYR A N 1
ATOM 1119 C CA . TYR A 1 146 ? 0.389 -2.022 13.568 1.00 97.19 146 TYR A CA 1
ATOM 1120 C C . TYR A 1 146 ? 1.501 -1.322 14.361 1.00 97.19 146 TYR A C 1
ATOM 1122 O O . TYR A 1 146 ? 2.242 -0.517 13.796 1.00 97.19 146 TYR A O 1
ATOM 1130 N N . GLU A 1 147 ? 1.640 -1.625 15.654 1.00 96.69 147 GLU A N 1
ATOM 1131 C CA . GLU A 1 147 ? 2.673 -1.000 16.492 1.00 96.69 147 GLU A CA 1
ATOM 1132 C C . GLU A 1 147 ? 4.075 -1.422 16.063 1.00 96.69 147 GLU A C 1
ATOM 1134 O O . GLU A 1 147 ? 4.948 -0.565 15.917 1.00 96.69 147 GLU A O 1
ATOM 1139 N N . GLU A 1 148 ? 4.286 -2.714 15.799 1.00 97.62 148 GLU A N 1
ATOM 1140 C CA . GLU A 1 148 ? 5.574 -3.206 15.315 1.00 97.62 148 GLU A CA 1
ATOM 1141 C C . GLU A 1 148 ? 5.930 -2.607 13.950 1.00 97.62 148 GLU A C 1
ATOM 1143 O O . GLU A 1 148 ? 7.096 -2.296 13.696 1.00 97.62 148 GLU A O 1
ATOM 1148 N N . ILE A 1 149 ? 4.940 -2.394 13.074 1.00 97.06 149 ILE A N 1
ATOM 1149 C CA . ILE A 1 149 ? 5.151 -1.711 11.795 1.00 97.06 149 ILE A CA 1
ATOM 1150 C C . ILE A 1 149 ? 5.556 -0.255 12.034 1.00 97.06 149 ILE A C 1
ATOM 1152 O O . ILE A 1 149 ? 6.531 0.205 11.445 1.00 97.06 149 ILE A O 1
ATOM 1156 N N . VAL A 1 150 ? 4.850 0.491 12.888 1.00 96.62 150 VAL A N 1
ATOM 1157 C CA . VAL A 1 150 ? 5.197 1.894 13.170 1.00 96.62 150 VAL A CA 1
ATOM 1158 C C . VAL A 1 150 ? 6.605 2.010 13.757 1.00 96.62 150 VAL A C 1
ATOM 1160 O O . VAL A 1 150 ? 7.363 2.878 13.320 1.00 96.62 150 VAL A O 1
ATOM 1163 N N . GLU A 1 151 ? 6.982 1.121 14.678 1.00 97.25 151 GLU A N 1
ATOM 1164 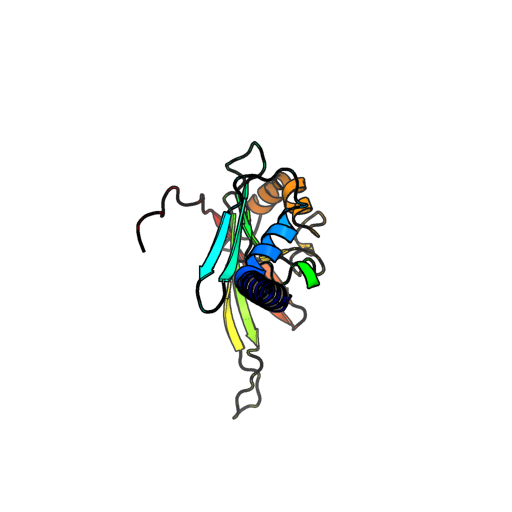C CA . GLU A 1 151 ? 8.334 1.060 15.245 1.00 97.25 151 GLU A CA 1
ATOM 1165 C C . GLU A 1 151 ? 9.386 0.730 14.175 1.00 97.25 151 GLU A C 1
ATOM 1167 O O . GLU A 1 151 ? 10.413 1.404 14.077 1.00 97.25 151 GLU A O 1
ATOM 1172 N N . LEU A 1 152 ? 9.115 -0.244 13.302 1.00 97.25 152 LEU A N 1
ATOM 1173 C CA . LEU A 1 152 ? 9.977 -0.559 12.162 1.00 97.25 152 LEU A CA 1
ATOM 1174 C C . LEU A 1 152 ? 10.179 0.669 11.259 1.00 97.25 152 LEU A C 1
ATOM 1176 O O . LEU A 1 152 ? 11.304 0.955 10.831 1.00 97.25 152 LEU A O 1
ATOM 1180 N N . LEU A 1 153 ? 9.115 1.440 11.017 1.00 97.00 153 LEU A N 1
ATOM 1181 C CA . LEU A 1 153 ? 9.149 2.632 10.172 1.00 97.00 153 LEU A CA 1
ATOM 1182 C C . LEU A 1 153 ? 9.978 3.790 10.755 1.00 97.00 153 LEU A C 1
ATOM 1184 O O . LEU A 1 153 ? 10.469 4.630 9.991 1.00 97.00 153 LEU A O 1
ATOM 1188 N N . GLU A 1 154 ? 10.256 3.802 12.062 1.00 97.06 154 GLU A N 1
ATOM 1189 C CA . GLU A 1 154 ? 11.215 4.735 12.679 1.00 97.06 154 GLU A CA 1
ATOM 1190 C C . GLU A 1 154 ? 12.654 4.509 12.181 1.00 97.06 154 GLU A C 1
ATOM 1192 O O . GLU A 1 154 ? 13.433 5.457 12.078 1.00 97.06 154 GLU A O 1
ATOM 1197 N N . THR A 1 155 ? 13.000 3.276 11.798 1.00 96.69 155 THR A N 1
ATOM 1198 C CA . THR A 1 155 ? 14.341 2.915 11.290 1.00 96.69 155 THR A CA 1
ATOM 1199 C C . THR A 1 155 ? 14.398 2.728 9.774 1.00 96.69 155 THR A C 1
ATOM 1201 O O . THR A 1 155 ? 15.469 2.510 9.205 1.00 96.69 155 THR A O 1
ATOM 1204 N N . TRP A 1 156 ? 13.253 2.844 9.102 1.00 97.44 156 TRP A N 1
ATOM 1205 C CA . TRP A 1 156 ? 13.143 2.662 7.659 1.00 97.44 156 TRP A CA 1
ATOM 1206 C C . TRP A 1 156 ? 13.937 3.716 6.876 1.00 97.44 156 TRP A C 1
ATOM 1208 O O . TRP A 1 156 ? 14.064 4.860 7.332 1.00 97.44 156 TRP A O 1
ATOM 1218 N N . PRO A 1 157 ? 14.426 3.395 5.665 1.00 98.19 157 PRO A N 1
ATOM 1219 C CA . PRO A 1 157 ? 15.143 4.355 4.838 1.00 98.19 157 PRO A CA 1
ATOM 1220 C C . PRO A 1 157 ? 14.417 5.691 4.638 1.00 98.19 157 PRO A C 1
ATOM 1222 O O . PRO A 1 157 ? 13.186 5.760 4.547 1.00 98.19 157 PRO A O 1
ATOM 1225 N N . ARG A 1 158 ? 15.210 6.762 4.560 1.00 97.94 158 ARG A N 1
ATOM 1226 C CA . ARG A 1 158 ? 14.763 8.154 4.400 1.00 97.94 158 ARG A CA 1
ATOM 1227 C C . ARG A 1 158 ? 15.188 8.681 3.033 1.00 97.94 158 ARG A C 1
ATOM 1229 O O . ARG A 1 158 ? 16.059 8.106 2.393 1.00 97.94 158 ARG A O 1
ATOM 1236 N N . GLU A 1 159 ? 14.619 9.801 2.597 1.00 96.25 159 GLU A N 1
ATOM 1237 C CA . GLU A 1 159 ? 14.917 10.377 1.274 1.00 96.25 159 GLU A CA 1
ATOM 1238 C C . GLU A 1 159 ? 16.413 10.657 1.046 1.00 96.25 159 GLU A C 1
ATOM 1240 O O . GLU A 1 159 ? 16.926 10.459 -0.052 1.00 96.25 159 GLU A O 1
ATOM 1245 N N . SER A 1 160 ? 17.137 11.065 2.091 1.00 97.06 160 SER A N 1
ATOM 1246 C CA . SER A 1 160 ? 18.581 11.321 2.025 1.00 97.06 160 SER A CA 1
ATOM 1247 C C . SER A 1 160 ? 19.436 10.054 1.891 1.00 97.06 160 SER A C 1
ATOM 1249 O O . SER A 1 160 ? 20.597 10.147 1.495 1.00 97.06 160 SER A O 1
ATOM 1251 N N . ALA A 1 161 ? 18.884 8.885 2.224 1.00 97.88 161 ALA A N 1
ATOM 1252 C CA . ALA A 1 161 ? 19.544 7.585 2.162 1.00 97.88 161 ALA A CA 1
ATOM 1253 C C . ALA A 1 161 ? 18.498 6.486 1.875 1.00 97.88 161 ALA A C 1
ATOM 1255 O O . ALA A 1 161 ? 18.117 5.750 2.791 1.00 97.88 161 ALA A O 1
ATOM 1256 N N . PRO A 1 162 ? 17.982 6.403 0.631 1.00 97.81 162 PRO A N 1
ATOM 1257 C CA . PRO A 1 162 ? 16.914 5.476 0.289 1.00 97.81 162 PRO A CA 1
ATOM 1258 C C . PRO A 1 162 ? 17.413 4.028 0.281 1.00 97.81 162 PRO A C 1
ATOM 1260 O O . PRO A 1 162 ? 18.557 3.739 -0.078 1.00 97.81 162 PRO A O 1
ATOM 1263 N N . GLY A 1 163 ? 16.521 3.108 0.637 1.00 97.81 163 GLY A N 1
ATOM 1264 C CA . GLY A 1 163 ? 16.746 1.677 0.508 1.00 97.81 163 GLY A CA 1
ATOM 1265 C C . GLY A 1 163 ? 16.682 1.256 -0.952 1.00 97.81 163 GLY A C 1
ATOM 1266 O O . GLY A 1 163 ? 16.213 2.007 -1.808 1.00 97.81 163 GLY A O 1
ATOM 1267 N N . THR A 1 164 ? 17.152 0.047 -1.242 1.00 96.75 164 THR A N 1
ATOM 1268 C CA . THR A 1 164 ? 17.084 -0.535 -2.586 1.00 96.75 164 THR A CA 1
ATOM 1269 C C . THR A 1 164 ? 16.532 -1.945 -2.533 1.00 96.75 164 THR A C 1
ATOM 1271 O O . THR A 1 164 ? 16.833 -2.702 -1.612 1.00 96.75 164 THR A O 1
ATOM 1274 N N . VAL A 1 165 ? 15.715 -2.289 -3.521 1.00 94.88 165 VAL A N 1
ATOM 1275 C CA . VAL A 1 165 ? 15.258 -3.653 -3.769 1.00 94.88 165 VAL A CA 1
ATOM 1276 C C . VAL A 1 165 ? 15.363 -3.941 -5.263 1.00 94.88 165 VAL A C 1
ATOM 1278 O O . VAL A 1 165 ? 15.148 -3.052 -6.088 1.00 94.88 165 VAL A O 1
ATOM 1281 N N . THR A 1 166 ? 15.762 -5.163 -5.609 1.00 91.81 166 THR A N 1
ATOM 1282 C CA . THR A 1 166 ? 15.790 -5.634 -7.000 1.00 91.81 166 THR A CA 1
ATOM 1283 C C . THR A 1 166 ? 14.548 -6.478 -7.232 1.00 91.81 166 THR A C 1
ATOM 1285 O O . THR A 1 166 ? 14.304 -7.419 -6.478 1.00 91.81 166 THR A O 1
ATOM 1288 N N . LEU A 1 167 ? 13.752 -6.113 -8.231 1.00 89.25 167 LEU A N 1
ATOM 1289 C CA . LEU A 1 167 ? 12.531 -6.821 -8.599 1.00 89.25 167 LEU A CA 1
ATOM 1290 C C . LEU A 1 167 ? 12.854 -8.076 -9.421 1.00 89.25 167 LEU A C 1
ATOM 1292 O O . LEU A 1 167 ? 13.974 -8.252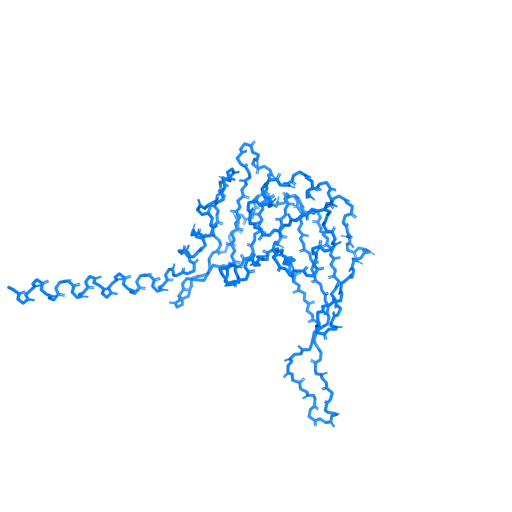 -9.902 1.00 89.25 167 LEU A O 1
ATOM 1296 N N . GLU A 1 168 ? 11.860 -8.946 -9.607 1.00 86.88 168 GLU A N 1
ATOM 1297 C CA . GLU A 1 168 ? 12.018 -10.202 -10.359 1.00 86.88 168 GLU A CA 1
ATOM 1298 C C . GLU A 1 168 ? 12.469 -9.987 -11.812 1.00 86.88 168 GLU A C 1
ATOM 1300 O O . GLU A 1 168 ? 13.192 -10.812 -12.367 1.00 86.88 168 GLU A O 1
ATOM 1305 N N . ASP A 1 169 ? 12.086 -8.863 -12.422 1.00 85.44 169 ASP A N 1
ATOM 1306 C CA . ASP A 1 169 ? 12.491 -8.480 -13.779 1.00 85.44 169 ASP A CA 1
ATOM 1307 C C . ASP A 1 169 ? 13.905 -7.867 -13.850 1.00 85.44 169 ASP A C 1
ATOM 1309 O O . ASP A 1 169 ? 14.352 -7.449 -14.920 1.00 85.44 169 ASP A O 1
ATOM 1313 N N . GLY A 1 170 ? 14.616 -7.811 -12.719 1.00 86.81 170 GLY A N 1
ATOM 1314 C CA . GLY A 1 170 ? 15.948 -7.228 -12.584 1.00 86.81 170 GLY A CA 1
ATOM 1315 C C . GLY A 1 170 ? 15.961 -5.707 -12.428 1.00 86.81 170 GLY A C 1
ATOM 1316 O O . GLY A 1 170 ? 17.038 -5.128 -12.271 1.00 86.81 170 GLY A O 1
ATOM 1317 N N . SER A 1 171 ? 14.804 -5.039 -12.454 1.00 87.19 171 SER A N 1
ATOM 1318 C CA . SER A 1 171 ? 14.741 -3.598 -12.218 1.00 87.19 171 SER A CA 1
ATOM 1319 C C . SER A 1 171 ? 15.062 -3.254 -10.762 1.00 87.19 171 SER A C 1
ATOM 1321 O O . SER A 1 171 ? 14.763 -4.005 -9.832 1.00 87.19 171 SER A O 1
ATOM 1323 N N . ILE A 1 172 ? 15.699 -2.100 -10.555 1.00 92.50 172 ILE A N 1
ATOM 1324 C CA . ILE A 1 172 ? 16.046 -1.602 -9.222 1.00 92.50 172 ILE A CA 1
ATOM 1325 C C . ILE A 1 172 ? 15.032 -0.540 -8.814 1.00 92.50 172 ILE A C 1
ATOM 1327 O O . ILE A 1 172 ? 14.799 0.438 -9.534 1.00 92.50 172 ILE A O 1
ATOM 1331 N N . GLN A 1 173 ? 14.470 -0.723 -7.625 1.00 94.94 173 GLN A N 1
ATOM 1332 C CA . GLN A 1 173 ? 13.575 0.220 -6.982 1.00 94.94 173 GLN A CA 1
ATOM 1333 C C . GLN A 1 173 ? 14.237 0.795 -5.733 1.00 94.94 173 GLN A C 1
ATOM 1335 O O . GLN A 1 173 ? 14.719 0.071 -4.862 1.00 94.94 173 GLN A O 1
ATOM 1340 N N . HIS A 1 174 ? 14.232 2.116 -5.644 1.00 97.44 174 HIS A N 1
ATOM 1341 C CA . HIS A 1 174 ? 14.576 2.869 -4.454 1.00 97.44 174 HIS A CA 1
ATOM 1342 C C . HIS A 1 174 ? 13.314 3.103 -3.633 1.00 97.44 174 HIS A C 1
ATOM 1344 O O . HIS A 1 174 ? 12.274 3.456 -4.190 1.00 97.44 174 HIS A O 1
ATOM 1350 N N . TYR A 1 175 ? 13.392 2.924 -2.319 1.00 97.69 175 TYR A N 1
ATOM 1351 C CA . TYR A 1 175 ? 12.256 3.122 -1.423 1.00 97.69 175 TYR A CA 1
ATOM 1352 C C . TYR A 1 175 ? 12.667 3.902 -0.179 1.00 97.69 175 TYR A C 1
ATOM 1354 O O . TYR A 1 175 ? 13.792 3.790 0.308 1.00 97.69 175 TYR A O 1
ATOM 1362 N N . TYR A 1 176 ? 11.747 4.705 0.335 1.00 97.94 176 TYR A N 1
ATOM 1363 C CA . TYR A 1 176 ? 11.913 5.448 1.576 1.00 97.94 176 TYR A CA 1
ATOM 1364 C C . TYR A 1 176 ? 10.548 5.854 2.128 1.00 97.94 176 TYR A C 1
ATOM 1366 O O . TYR A 1 176 ? 9.525 5.737 1.449 1.00 97.94 176 TYR A O 1
ATOM 1374 N N . VAL A 1 177 ? 10.532 6.346 3.361 1.00 97.81 177 VAL A N 1
ATOM 1375 C CA . VAL A 1 177 ? 9.364 7.026 3.926 1.00 97.81 177 VAL A CA 1
ATOM 1376 C C . VAL A 1 177 ? 9.670 8.487 4.217 1.00 97.81 177 VAL A C 1
ATOM 1378 O O . VAL A 1 177 ? 10.822 8.876 4.432 1.00 97.81 177 VAL A O 1
ATOM 1381 N N . ILE A 1 178 ? 8.611 9.287 4.223 1.00 97.12 178 ILE A N 1
ATOM 1382 C CA . ILE A 1 178 ? 8.606 10.662 4.713 1.00 97.12 178 ILE A CA 1
ATOM 1383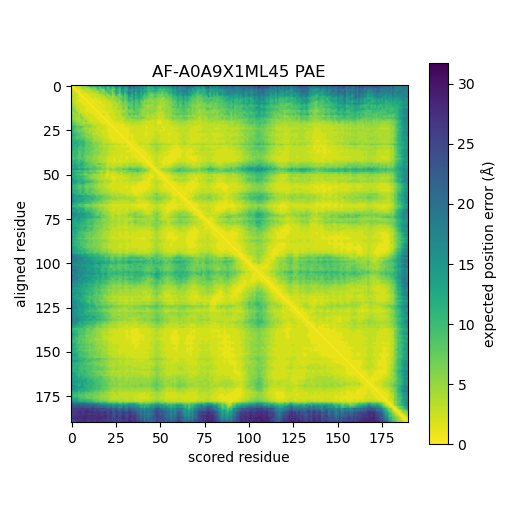 C C . ILE A 1 178 ? 7.643 10.764 5.893 1.00 97.12 178 ILE A C 1
ATOM 1385 O O . ILE A 1 178 ? 6.608 10.092 5.909 1.00 97.12 178 ILE A O 1
ATOM 1389 N N . GLU A 1 179 ? 7.989 11.596 6.870 1.00 95.50 179 GLU A N 1
ATOM 1390 C CA . GLU A 1 179 ? 7.062 11.963 7.935 1.00 95.50 179 GLU A CA 1
ATOM 1391 C C . GLU A 1 179 ? 6.062 12.973 7.364 1.00 95.50 179 GLU A C 1
ATOM 1393 O O . GLU A 1 179 ? 6.422 14.084 6.979 1.00 95.50 179 GLU A O 1
ATOM 1398 N N . ASP A 1 180 ? 4.812 12.549 7.262 1.00 87.88 180 ASP A N 1
ATOM 1399 C CA . ASP A 1 180 ? 3.666 13.372 6.917 1.00 87.88 180 ASP A CA 1
ATOM 1400 C C . ASP A 1 180 ? 2.628 13.128 8.017 1.00 87.88 180 ASP A C 1
ATOM 1402 O O . ASP A 1 180 ? 1.963 12.084 8.015 1.00 87.88 180 ASP A O 1
ATOM 1406 N N . PRO A 1 181 ? 2.488 14.044 8.995 1.00 68.31 181 PRO A N 1
ATOM 1407 C CA . PRO A 1 181 ? 1.521 13.879 10.077 1.00 68.31 181 PRO A CA 1
ATOM 1408 C C . PRO A 1 181 ? 0.070 13.826 9.565 1.00 68.31 181 PRO A C 1
ATOM 1410 O O . PRO A 1 181 ? -0.846 13.542 10.333 1.00 68.31 181 PRO A O 1
ATOM 1413 N N . GLY A 1 182 ? -0.154 14.009 8.260 1.00 65.56 182 GLY A N 1
ATOM 1414 C CA . GLY A 1 182 ? -1.457 14.219 7.675 1.00 65.56 182 GLY A CA 1
ATOM 1415 C C . GLY A 1 182 ? -1.817 15.669 7.908 1.00 65.56 182 GLY A C 1
ATOM 1416 O O . GLY A 1 182 ? -1.888 16.133 9.044 1.00 65.56 182 GLY A O 1
ATOM 1417 N N . SER A 1 183 ? -2.033 16.415 6.832 1.00 53.34 183 SER A N 1
ATOM 1418 C CA . SER A 1 183 ? -2.648 17.728 6.951 1.00 53.34 183 SER A CA 1
ATOM 1419 C C . SER A 1 183 ? -4.019 17.562 7.616 1.00 53.34 183 SER A C 1
ATOM 1421 O O . SER A 1 183 ? -4.972 17.138 6.957 1.00 53.34 183 SER A O 1
ATOM 1423 N N . GLU A 1 184 ? -4.140 17.909 8.898 1.00 48.34 184 GLU A N 1
ATOM 1424 C CA . GLU A 1 184 ? -5.402 18.409 9.433 1.00 48.34 184 GLU A CA 1
ATOM 1425 C C . GLU A 1 184 ? -5.841 19.534 8.480 1.00 48.34 184 GLU A C 1
ATOM 1427 O O . GLU A 1 184 ? -5.209 20.585 8.421 1.00 48.34 184 GLU A O 1
ATOM 1432 N N . ASN A 1 185 ? -6.890 19.305 7.688 1.00 44.38 185 ASN A N 1
ATOM 1433 C CA . ASN A 1 185 ? -7.466 20.255 6.727 1.00 44.38 185 ASN A CA 1
ATOM 1434 C C . ASN A 1 185 ? -6.677 20.491 5.423 1.00 44.38 185 ASN A C 1
ATOM 1436 O O . ASN A 1 185 ? -6.009 21.504 5.238 1.00 44.38 185 ASN A O 1
ATOM 1440 N N . SER A 1 186 ? -6.922 19.647 4.423 1.00 43.19 186 SER A N 1
ATOM 1441 C CA . SER A 1 186 ? -6.968 20.097 3.021 1.00 43.19 186 SER A CA 1
ATOM 1442 C C . SER A 1 186 ? -8.353 19.854 2.415 1.00 43.19 186 SER A C 1
ATOM 1444 O O . SER A 1 186 ? -8.504 19.504 1.253 1.00 43.19 186 SER A O 1
ATOM 1446 N N . ASN A 1 187 ? -9.397 20.115 3.207 1.00 40.56 187 ASN A N 1
ATOM 1447 C CA . ASN A 1 187 ? -10.736 20.377 2.688 1.00 40.56 187 ASN A CA 1
ATOM 1448 C C . ASN A 1 187 ? -10.857 21.886 2.397 1.00 40.56 187 ASN A C 1
ATOM 1450 O O . ASN A 1 187 ? -11.602 22.619 3.041 1.00 40.56 187 ASN A O 1
ATOM 1454 N N . SER A 1 188 ? -10.038 22.377 1.466 1.00 38.78 188 SER A N 1
ATOM 1455 C CA . SER A 1 188 ? -10.162 23.725 0.905 1.00 38.78 188 SER A CA 1
ATOM 1456 C C . SER A 1 188 ? -10.059 23.650 -0.613 1.00 38.78 188 SER A C 1
ATOM 1458 O O . SER A 1 188 ? -9.051 24.025 -1.200 1.00 38.78 188 SER A O 1
ATOM 1460 N N . GLY A 1 189 ? -11.140 23.150 -1.207 1.00 43.16 189 GLY A N 1
ATOM 1461 C CA . GLY A 1 189 ? -11.611 23.522 -2.536 1.00 43.16 189 GLY A CA 1
ATOM 1462 C C . GLY A 1 189 ? -10.849 22.946 -3.722 1.00 43.16 189 GLY A C 1
ATOM 1463 O O . GLY A 1 189 ? -9.857 23.528 -4.150 1.00 43.16 189 GLY A O 1
ATOM 1464 N N . GLN A 1 190 ? -11.433 21.917 -4.334 1.00 34.25 190 GLN A N 1
ATOM 1465 C CA . GLN A 1 190 ? -11.683 21.882 -5.778 1.00 34.25 190 GLN A CA 1
ATOM 1466 C C . GLN A 1 190 ? -13.064 21.285 -6.034 1.00 34.25 190 GLN A C 1
ATOM 1468 O O . GLN A 1 190 ? -13.429 20.341 -5.299 1.00 34.25 190 GLN A O 1
#

Solvent-accessible surface area (backbone atoms only — not comparable to full-atom values): 10647 Å² total; per-residue (Å²): 110,70,69,61,53,54,51,53,52,52,50,50,52,53,51,51,53,50,49,63,34,40,40,48,54,53,49,50,49,58,69,48,70,79,46,72,64,62,35,78,76,42,76,45,64,49,82,68,99,42,43,44,44,60,20,38,34,34,17,38,58,98,34,84,72,43,34,37,31,33,38,42,56,85,48,28,87,82,56,40,27,40,32,38,27,30,52,46,42,36,32,34,37,28,36,38,47,43,74,70,88,44,55,40,89,90,77,66,45,76,37,68,42,80,49,78,44,52,44,45,61,42,19,56,94,31,89,54,52,87,77,44,100,61,84,46,53,46,74,48,39,52,62,78,42,38,66,62,50,54,57,52,56,74,74,47,35,31,82,95,55,53,39,78,48,70,48,97,89,68,38,51,35,37,34,26,42,43,88,45,83,60,75,86,78,79,88,72,84,132

Mean predicted aligned error: 6.14 Å

Radius of gyration: 20.58 Å; Cα contacts (8 Å, |Δi|>4): 315; chains: 1; bounding box: 69×36×54 Å

Foldseek 3Di:
DVVVVVVVVVVVVVVVQVCQQCVQVVVVCVQCVPAPQKAPKDFDWDDDPHIFTQWIWIAGHPGPQFIWIWGRCPCCVVAVKTWTQDTRQKGKKKKFKDFPPDADPPPRHTDIDIDIDGTAIAAPPGQCQVLQPDHDHGPNVCNVCSVVVVVSLVVAAAPVGWDWTQDPVRIIMTMHIDGHNDPPDPPPDD